Protein AF-A0A7J3BFI5-F1 (afdb_monomer_lite)

Sequence (246 aa):
MVISSWYEVYALPYGVDCLAEVLRRLGGEGVKGVIIGSTVYALRLGVRELEDDVDLFTTTISPVFDEDLILEVAERIGCRVGSTEWGTPSLECVLGSECVIVVELYENIHDLYVPPEMLEGAETVEIEGVEAKVLRLEDYILLKARAGREQDLETLSYISDLIKNKALKVDFKLKLIDETTYAQSLESQRETLLKILNENAVILTDDLKRQINDILLSIEQVLDVELFQQKLKEFENRLQTIQIRF

Foldseek 3Di:
DDPPDDDPLAFDWAFLVLVQLVQVLCVVLVWAFAFQDPVQVCVLLVPGIDHGATETETDRDDQVPCVVSVQVSLVVSQWHWDADPVRGIKTFHDDPDGRTHIYTYDYDDDPDDQDPVQRVVFDWDQRVNHTHTYGAPVSSLVSLVVVVDPVSVVVNVVVVVCVVVVSDDDDPPPPPPPVVVVLVVLVVVLVVLVCCCVVCVPPDDPVRVVVSVVVNVVSVCCNPPVNVVVVVVVVVVVVVVVPDDD

Secondary structure (DSSP, 8-state):
-------------EEHHHHHHHHHHHHHTT--EEE-STHHHHHHTT-SEE-S-EEEEESSS-TTT-HHHHHHHHHHHTEEEEE-TTS-EEEEEE-SSS-EEEEEEE-SBTTB---HHHHHTPEEEEETTEEEEE--HHHHHHHHHHH--HHHHHHHHHHHHHHHTTSS----------HHHHHHHHHHHHHHHHHHHHHHTTTS-HHHHHHHHHHHHHHHHHH-HHHHHHHHHHHHHHHHHHTS--

pLDDT: mean 72.46, std 22.92, range [29.08, 98.62]

Structure (mmCIF, N/CA/C/O backbone):
data_AF-A0A7J3BFI5-F1
#
_entry.id   AF-A0A7J3BFI5-F1
#
loop_
_atom_site.group_PDB
_atom_site.id
_atom_site.type_symbol
_atom_site.label_atom_id
_atom_site.label_alt_id
_atom_site.label_comp_id
_atom_site.label_asym_id
_atom_site.label_entity_id
_atom_site.label_seq_id
_atom_site.pdbx_PDB_ins_code
_atom_site.Cartn_x
_atom_site.Cartn_y
_atom_site.Cartn_z
_atom_site.occupancy
_atom_site.B_iso_or_equiv
_atom_site.auth_seq_id
_atom_site.auth_comp_id
_atom_site.auth_asym_id
_atom_site.auth_atom_id
_atom_site.pdbx_PDB_model_num
ATOM 1 N N . MET A 1 1 ? 7.273 24.054 -32.162 1.00 31.94 1 MET A N 1
ATOM 2 C CA . MET A 1 1 ? 6.349 24.631 -31.168 1.00 31.94 1 MET A CA 1
ATOM 3 C C . MET A 1 1 ? 6.426 23.719 -29.959 1.00 31.94 1 MET A C 1
ATOM 5 O O . MET A 1 1 ? 5.864 22.636 -29.993 1.00 31.94 1 MET A O 1
ATOM 9 N N . VAL A 1 2 ? 7.286 24.064 -29.001 1.00 32.44 2 VAL A N 1
ATOM 10 C CA . VAL A 1 2 ? 7.535 23.253 -27.804 1.00 32.44 2 VAL A CA 1
ATOM 11 C C . VAL A 1 2 ? 6.538 23.740 -26.767 1.00 32.44 2 VAL A C 1
ATOM 13 O O . VAL A 1 2 ? 6.644 24.875 -26.313 1.00 32.44 2 VAL A O 1
ATOM 16 N N . ILE A 1 3 ? 5.522 22.935 -26.474 1.00 32.22 3 ILE A N 1
ATOM 17 C CA . ILE A 1 3 ? 4.582 23.240 -25.399 1.00 32.22 3 ILE A CA 1
ATOM 18 C C . ILE A 1 3 ? 5.253 22.753 -24.115 1.00 32.22 3 ILE A C 1
ATOM 20 O O . ILE A 1 3 ? 5.147 21.595 -23.734 1.00 32.22 3 ILE A O 1
ATOM 24 N N . SER A 1 4 ? 6.044 23.637 -23.515 1.00 38.41 4 SER A N 1
ATOM 25 C CA . SER A 1 4 ? 6.552 23.507 -22.155 1.00 38.41 4 SER A CA 1
ATOM 26 C C . SER A 1 4 ? 5.507 24.085 -21.204 1.00 38.41 4 SER A C 1
ATOM 28 O O . SER A 1 4 ? 5.382 25.304 -21.096 1.00 38.41 4 SER A O 1
ATOM 30 N N . SER A 1 5 ? 4.740 23.219 -20.553 1.00 35.28 5 SER A N 1
ATOM 31 C CA . SER A 1 5 ? 3.893 23.571 -19.410 1.00 35.28 5 SER A CA 1
ATOM 32 C C . SER A 1 5 ? 3.605 22.291 -18.636 1.00 35.28 5 SER A C 1
ATOM 34 O O . SER A 1 5 ? 2.522 21.720 -18.726 1.00 35.28 5 SER A O 1
ATOM 36 N N . TRP A 1 6 ? 4.633 21.801 -17.952 1.00 41.19 6 TRP A N 1
ATOM 37 C CA . TRP A 1 6 ? 4.538 20.656 -17.060 1.00 41.19 6 TRP A CA 1
ATOM 38 C C . TRP A 1 6 ? 3.856 21.138 -15.784 1.00 41.19 6 TRP A C 1
ATOM 40 O O . TRP A 1 6 ? 4.431 21.926 -15.037 1.00 41.19 6 TRP A O 1
ATOM 50 N N . TYR A 1 7 ? 2.599 20.746 -15.603 1.00 38.53 7 TYR A N 1
ATOM 51 C CA . TYR A 1 7 ? 1.975 20.793 -14.290 1.00 38.53 7 TYR A CA 1
ATOM 52 C C . TYR A 1 7 ? 2.723 19.803 -13.396 1.00 38.53 7 TYR A C 1
ATOM 54 O O . TYR A 1 7 ? 3.042 18.701 -13.845 1.00 38.53 7 TYR A O 1
ATOM 62 N N . GLU A 1 8 ? 3.022 20.214 -12.165 1.00 43.09 8 GLU A N 1
ATOM 63 C CA . GLU A 1 8 ? 3.296 19.289 -11.064 1.00 43.09 8 GLU A CA 1
ATOM 64 C C . GLU A 1 8 ? 2.236 18.183 -11.134 1.00 43.09 8 GLU A C 1
ATOM 66 O O . GLU A 1 8 ? 1.037 18.479 -11.140 1.00 43.09 8 GLU A O 1
ATOM 71 N N . VAL A 1 9 ? 2.667 16.933 -11.307 1.00 49.09 9 VAL A N 1
ATOM 72 C CA . VAL A 1 9 ? 1.768 15.779 -11.362 1.00 49.09 9 VAL A CA 1
ATOM 73 C C . VAL A 1 9 ? 1.304 15.517 -9.932 1.00 49.09 9 VAL A C 1
ATOM 75 O O . VAL A 1 9 ? 1.771 14.605 -9.266 1.00 49.09 9 VAL A O 1
ATOM 78 N N . TYR A 1 10 ? 0.414 16.368 -9.421 1.00 51.91 10 TYR A N 1
ATOM 79 C CA . TYR A 1 10 ? -0.452 15.969 -8.320 1.00 51.91 10 TYR A CA 1
ATOM 80 C C . TYR A 1 10 ? -1.292 14.806 -8.841 1.00 51.91 10 TYR A C 1
ATOM 82 O O . TYR A 1 10 ? -1.765 14.874 -9.980 1.00 51.91 10 TYR A O 1
ATOM 90 N N . ALA A 1 11 ? -1.437 13.742 -8.051 1.00 59.09 11 ALA A N 1
ATOM 91 C CA . ALA A 1 11 ? -2.278 12.607 -8.400 1.00 59.09 11 ALA A CA 1
ATOM 92 C C . ALA A 1 11 ? -3.698 13.109 -8.703 1.00 59.09 11 ALA A C 1
ATOM 94 O O . ALA A 1 11 ? -4.465 13.477 -7.814 1.00 59.09 11 ALA A O 1
ATOM 95 N N . LEU A 1 12 ? -4.009 13.225 -9.993 1.00 72.56 12 LEU A N 1
ATOM 96 C CA . LEU A 1 12 ? -5.355 13.512 -10.455 1.00 72.56 12 LEU A CA 1
ATOM 97 C C . LEU A 1 12 ? -6.196 12.260 -10.219 1.00 72.56 12 LEU A C 1
ATOM 99 O O . LEU A 1 12 ? -5.639 11.163 -10.252 1.00 72.56 12 LEU A O 1
ATOM 103 N N . PRO A 1 13 ? -7.518 12.394 -10.039 1.00 86.69 13 PRO A N 1
ATOM 104 C CA . PRO A 1 13 ? -8.378 11.229 -9.981 1.00 86.69 13 PRO A CA 1
ATOM 105 C C . PRO A 1 13 ? -8.141 10.316 -11.192 1.00 86.69 13 PRO A C 1
ATOM 107 O O . PRO A 1 13 ? -8.066 10.788 -12.331 1.00 86.69 13 PRO A O 1
ATOM 110 N N . TYR A 1 14 ? -8.002 9.016 -10.946 1.00 91.81 14 TYR A N 1
ATOM 111 C CA . TYR A 1 14 ? -7.731 8.007 -11.970 1.00 91.81 14 TYR A CA 1
ATOM 112 C C . TYR A 1 14 ? -8.653 6.803 -11.801 1.00 91.81 14 TYR A C 1
ATOM 114 O O . TYR A 1 14 ? -9.071 6.437 -10.704 1.00 91.81 14 TYR A O 1
ATOM 122 N N . GLY A 1 15 ? -8.993 6.156 -12.913 1.00 94.75 15 GLY A N 1
ATOM 123 C CA . GLY A 1 15 ? -9.855 4.980 -12.884 1.00 94.75 15 GLY A CA 1
ATOM 124 C C . GLY A 1 15 ? -9.143 3.726 -12.365 1.00 94.75 15 GLY A C 1
ATOM 125 O O . GLY A 1 15 ? -7.931 3.556 -12.506 1.00 94.75 15 GLY A O 1
ATOM 126 N N . VAL A 1 16 ? -9.901 2.781 -11.809 1.00 95.62 16 VAL A N 1
ATOM 127 C CA . VAL A 1 16 ? -9.362 1.455 -11.432 1.00 95.62 16 VAL A CA 1
ATOM 128 C C . VAL A 1 16 ? -8.814 0.652 -12.625 1.00 95.62 16 VAL A C 1
ATOM 130 O O . VAL A 1 16 ? -8.000 -0.250 -12.441 1.00 95.62 16 VAL A O 1
ATOM 133 N N . ASP A 1 17 ? -9.215 0.989 -13.850 1.00 95.38 17 ASP A N 1
ATOM 134 C CA . ASP A 1 17 ? -8.632 0.487 -15.097 1.00 95.38 17 ASP A CA 1
ATOM 135 C C . ASP A 1 17 ? -7.218 1.028 -15.344 1.00 95.38 17 ASP A C 1
ATOM 137 O O . ASP A 1 17 ? -6.348 0.273 -15.783 1.00 95.38 17 ASP A O 1
ATOM 141 N N . CYS A 1 18 ? -6.958 2.288 -14.982 1.00 95.62 18 CYS A N 1
ATOM 142 C CA . CYS A 1 18 ? -5.616 2.869 -14.978 1.00 95.62 18 CYS A CA 1
ATOM 143 C C . CYS A 1 18 ? -4.701 2.143 -13.976 1.00 95.62 18 CYS A C 1
ATOM 145 O O . CYS A 1 18 ? -3.601 1.722 -14.345 1.00 95.62 18 CYS A O 1
ATOM 147 N N . LEU A 1 19 ? -5.187 1.890 -12.752 1.00 96.88 19 LEU A N 1
ATOM 148 C CA . LEU A 1 19 ? -4.472 1.073 -11.761 1.00 96.88 19 LEU A CA 1
ATOM 149 C C . LEU A 1 19 ? -4.149 -0.323 -12.314 1.00 96.88 19 LEU A C 1
ATOM 151 O O . LEU A 1 19 ? -3.002 -0.766 -12.264 1.00 96.88 19 LEU A O 1
ATOM 155 N N . ALA A 1 20 ? -5.147 -1.012 -12.871 1.00 97.12 20 ALA A N 1
ATOM 156 C CA . ALA A 1 20 ? -4.964 -2.347 -13.429 1.00 97.12 20 ALA A CA 1
ATOM 157 C C . ALA A 1 20 ? -3.938 -2.368 -14.569 1.00 97.12 20 ALA A C 1
ATOM 159 O O . ALA A 1 20 ? -3.119 -3.283 -14.645 1.00 97.12 20 ALA A O 1
ATOM 160 N N . GLU A 1 21 ? -3.950 -1.371 -15.454 1.00 96.69 21 GLU A N 1
ATOM 161 C CA . GLU A 1 21 ? -2.975 -1.266 -16.539 1.00 96.69 21 GLU A CA 1
ATOM 162 C C . GLU A 1 21 ? -1.543 -1.093 -16.018 1.00 96.69 21 GLU A C 1
ATOM 164 O O . GLU A 1 21 ? -0.644 -1.799 -16.481 1.00 96.69 21 GLU A O 1
ATOM 169 N N . VAL A 1 22 ? -1.320 -0.233 -15.020 1.00 97.00 22 VAL A N 1
ATOM 170 C CA . VAL A 1 22 ? 0.016 -0.066 -14.425 1.00 97.00 22 VAL A CA 1
ATOM 171 C C . VAL A 1 22 ? 0.481 -1.341 -13.726 1.00 97.00 22 VAL A C 1
ATOM 173 O O . VAL A 1 22 ? 1.596 -1.800 -13.978 1.00 97.00 22 VAL A O 1
ATOM 176 N N . LEU A 1 23 ? -0.380 -1.979 -12.927 1.00 97.75 23 LEU A N 1
ATOM 177 C CA . LEU A 1 23 ? -0.053 -3.247 -12.264 1.00 97.75 23 LEU A CA 1
ATOM 178 C C . LEU A 1 23 ? 0.274 -4.358 -13.273 1.00 97.75 23 LEU A C 1
ATOM 180 O O . LEU A 1 23 ? 1.213 -5.129 -13.067 1.00 97.75 23 LEU A O 1
ATOM 184 N N . ARG A 1 24 ? -0.454 -4.421 -14.394 1.00 97.56 24 ARG A N 1
ATOM 185 C CA . ARG A 1 24 ? -0.197 -5.373 -15.484 1.00 97.56 24 ARG A CA 1
ATOM 186 C C . ARG A 1 24 ? 1.180 -5.163 -16.104 1.00 97.56 24 ARG A C 1
ATOM 188 O O . ARG A 1 24 ? 1.891 -6.138 -16.340 1.00 97.56 24 ARG A O 1
ATOM 195 N N . ARG A 1 25 ? 1.558 -3.909 -16.370 1.00 97.56 25 ARG A N 1
ATOM 196 C CA . ARG A 1 25 ? 2.865 -3.562 -16.947 1.00 97.56 25 ARG A CA 1
ATOM 197 C C . ARG A 1 25 ? 4.006 -3.867 -15.985 1.00 97.56 25 ARG A C 1
ATOM 199 O O . ARG A 1 25 ? 4.955 -4.532 -16.386 1.00 97.56 25 ARG A O 1
ATOM 206 N N . LEU A 1 26 ? 3.876 -3.469 -14.718 1.00 97.81 26 LEU A N 1
ATOM 207 C CA . LEU A 1 26 ? 4.848 -3.792 -13.669 1.00 97.81 26 LEU A CA 1
ATOM 208 C C . LEU A 1 26 ? 5.040 -5.305 -13.527 1.00 97.81 26 LEU A C 1
ATOM 210 O O . LEU A 1 26 ? 6.168 -5.795 -13.567 1.00 97.81 26 LEU A O 1
ATOM 214 N N . GLY A 1 27 ? 3.939 -6.058 -13.456 1.00 97.31 27 GLY A N 1
ATOM 215 C CA . GLY A 1 27 ? 3.979 -7.516 -13.384 1.00 97.31 27 GLY A CA 1
ATOM 216 C C . GLY A 1 27 ? 4.619 -8.164 -14.617 1.00 97.31 27 GLY A C 1
ATOM 217 O O . GLY A 1 27 ? 5.349 -9.147 -14.474 1.00 97.31 27 GLY A O 1
ATOM 218 N N . GLY A 1 28 ? 4.393 -7.602 -15.811 1.00 97.44 28 GLY A N 1
ATOM 219 C CA . GLY A 1 28 ? 5.037 -8.023 -17.061 1.00 97.44 28 GLY A CA 1
ATOM 220 C C . GLY A 1 28 ? 6.559 -7.846 -17.058 1.00 97.44 28 GLY A C 1
ATOM 221 O O . GLY A 1 28 ? 7.266 -8.660 -17.647 1.00 97.44 28 GLY A O 1
ATOM 222 N N . GLU A 1 29 ? 7.052 -6.848 -16.327 1.00 97.75 29 GLU A N 1
ATOM 223 C CA . GLU A 1 29 ? 8.477 -6.576 -16.103 1.00 97.75 29 GLU A CA 1
ATOM 224 C C . GLU A 1 29 ? 9.048 -7.297 -14.864 1.00 97.75 29 GLU A C 1
ATOM 226 O O . GLU A 1 29 ? 10.219 -7.145 -14.528 1.00 97.75 29 GLU A O 1
ATOM 231 N N . GLY A 1 30 ? 8.241 -8.110 -14.173 1.00 96.81 30 GLY A N 1
ATOM 232 C CA . GLY A 1 30 ? 8.668 -8.875 -12.998 1.00 96.81 30 GLY A CA 1
ATOM 233 C C . GLY A 1 30 ? 8.630 -8.106 -11.673 1.00 96.81 30 GLY A C 1
ATOM 234 O O . GLY A 1 30 ? 9.002 -8.666 -10.637 1.00 96.81 30 GLY A O 1
ATOM 235 N N . VAL A 1 31 ? 8.131 -6.868 -11.664 1.00 97.62 31 VAL A N 1
ATOM 236 C CA . VAL A 1 31 ? 7.927 -6.078 -10.444 1.00 97.62 31 VAL A CA 1
ATOM 237 C C . VAL A 1 31 ? 6.594 -6.466 -9.810 1.00 97.62 31 VAL A C 1
ATOM 239 O O . VAL A 1 31 ? 5.528 -6.293 -10.399 1.00 97.62 31 VAL A O 1
ATOM 242 N N . LYS A 1 32 ? 6.649 -7.024 -8.600 1.00 96.56 32 LYS A N 1
ATOM 243 C CA . LYS A 1 32 ? 5.476 -7.458 -7.835 1.00 96.56 32 LYS A CA 1
ATOM 244 C C . LYS A 1 32 ? 5.487 -6.812 -6.464 1.00 96.56 32 LYS A C 1
ATOM 246 O O . LYS A 1 32 ? 6.547 -6.613 -5.871 1.00 96.56 32 LYS A O 1
ATOM 251 N N . GLY A 1 33 ? 4.303 -6.582 -5.919 1.00 97.62 33 GLY A N 1
ATOM 252 C CA . GLY A 1 33 ? 4.153 -6.026 -4.587 1.00 97.62 33 GLY A CA 1
ATOM 253 C C . GLY A 1 33 ? 2.764 -6.229 -4.007 1.00 97.62 33 GLY A C 1
ATOM 254 O O . GLY A 1 33 ? 1.892 -6.829 -4.638 1.00 97.62 33 GLY A O 1
ATOM 255 N N . VAL A 1 34 ? 2.595 -5.725 -2.793 1.00 98.62 34 VAL A N 1
ATOM 256 C CA . VAL A 1 34 ? 1.346 -5.681 -2.041 1.00 98.62 34 VAL A CA 1
ATOM 257 C C . VAL A 1 34 ? 0.913 -4.225 -1.929 1.00 98.62 34 VAL A C 1
ATOM 259 O O . VAL A 1 34 ? 1.696 -3.382 -1.506 1.00 98.62 34 VAL A O 1
ATOM 262 N N . ILE A 1 35 ? -0.332 -3.923 -2.284 1.00 98.44 35 ILE A N 1
ATOM 263 C CA . ILE A 1 35 ? -0.912 -2.595 -2.063 1.00 98.44 35 ILE A CA 1
ATOM 264 C C . ILE A 1 35 ? -1.174 -2.425 -0.562 1.00 98.44 35 ILE A C 1
ATOM 266 O O . ILE A 1 35 ? -1.929 -3.219 0.009 1.00 98.44 35 ILE A O 1
ATOM 270 N N . ILE A 1 36 ? -0.570 -1.412 0.066 1.00 95.69 36 ILE A N 1
ATOM 271 C CA . ILE A 1 36 ? -0.616 -1.187 1.527 1.00 95.69 36 ILE A CA 1
ATOM 272 C C . ILE A 1 36 ? -1.256 0.150 1.942 1.00 95.69 36 ILE A C 1
ATOM 274 O O . ILE A 1 36 ? -1.428 0.383 3.135 1.00 95.69 36 ILE A O 1
ATOM 278 N N . GLY A 1 37 ? -1.612 1.004 0.981 1.00 93.94 37 GLY A N 1
ATOM 279 C CA . GLY A 1 37 ? -2.080 2.378 1.197 1.00 93.94 37 GLY A CA 1
ATOM 280 C C . GLY A 1 37 ? -3.588 2.574 1.293 1.00 93.94 37 GLY A C 1
ATOM 281 O O . GLY A 1 37 ? -4.352 1.621 1.441 1.00 93.94 37 GLY A O 1
ATOM 282 N N . SER A 1 38 ? -4.043 3.821 1.146 1.00 94.06 38 SER A N 1
ATOM 283 C CA . SER A 1 38 ? -5.474 4.191 1.121 1.00 94.06 38 SER A CA 1
ATOM 284 C C . SER A 1 38 ? -6.283 3.386 0.088 1.00 94.06 38 SER A C 1
ATOM 286 O O . SER A 1 38 ? -7.431 2.999 0.339 1.00 94.06 38 SER A O 1
ATOM 288 N N . THR A 1 39 ? -5.639 3.009 -1.023 1.00 96.38 39 THR A N 1
ATOM 289 C CA . THR A 1 39 ? -6.178 2.111 -2.056 1.00 96.38 39 THR A CA 1
ATOM 290 C C . THR A 1 39 ? -6.753 0.805 -1.466 1.00 96.38 39 THR A C 1
ATOM 292 O O . THR A 1 39 ? -7.741 0.275 -1.978 1.00 96.38 39 THR A O 1
ATOM 295 N N . VAL A 1 40 ? -6.224 0.307 -0.337 1.00 95.94 40 VAL A N 1
ATOM 296 C CA . VAL A 1 40 ? -6.705 -0.900 0.366 1.00 95.94 40 VAL A CA 1
ATOM 297 C C . VAL A 1 40 ? -8.195 -0.824 0.712 1.00 95.94 40 VAL A C 1
ATOM 299 O O . VAL A 1 40 ? -8.935 -1.788 0.478 1.00 95.94 40 VAL A O 1
ATOM 302 N N . TYR A 1 41 ? -8.651 0.283 1.303 1.00 92.62 41 TYR A N 1
ATOM 303 C CA . TYR A 1 41 ? -10.057 0.423 1.691 1.00 92.62 41 TYR A CA 1
ATOM 304 C C . TYR A 1 41 ? -10.908 0.961 0.534 1.00 92.62 41 TYR A C 1
ATOM 306 O O . TYR A 1 41 ? -12.073 0.574 0.423 1.00 92.62 41 TYR A O 1
ATOM 314 N N . ALA A 1 42 ? -10.334 1.774 -0.361 1.00 94.88 42 ALA A N 1
ATOM 315 C CA . ALA A 1 42 ? -11.033 2.307 -1.530 1.00 94.88 42 ALA A CA 1
ATOM 316 C C . ALA A 1 42 ? -11.526 1.188 -2.467 1.00 94.88 42 ALA A C 1
ATOM 318 O O . ALA A 1 42 ? -12.701 1.161 -2.844 1.00 94.88 42 ALA A O 1
ATOM 319 N N . LEU A 1 43 ? -10.677 0.190 -2.748 1.00 95.00 43 LEU A N 1
ATOM 320 C CA . LEU A 1 43 ? -11.063 -0.983 -3.542 1.00 95.00 43 LEU A CA 1
ATOM 321 C C . LEU A 1 43 ? -12.200 -1.784 -2.885 1.00 95.00 43 LEU A C 1
ATOM 323 O O . LEU A 1 43 ? -13.098 -2.269 -3.571 1.00 95.00 43 LEU A O 1
ATOM 327 N N . ARG A 1 44 ? -12.214 -1.890 -1.549 1.00 93.00 44 ARG A N 1
ATOM 328 C CA . ARG A 1 44 ? -13.267 -2.608 -0.801 1.00 93.00 44 ARG A CA 1
ATOM 329 C C . ARG A 1 44 ? -14.607 -1.884 -0.798 1.00 93.00 44 ARG A C 1
ATOM 331 O O . ARG A 1 44 ? -15.646 -2.535 -0.730 1.00 93.00 44 ARG A O 1
ATOM 338 N N . LEU A 1 45 ? -14.588 -0.559 -0.897 1.00 92.81 45 LEU A N 1
ATOM 339 C CA . LEU A 1 45 ? -15.786 0.256 -1.089 1.00 92.81 45 LEU A CA 1
ATOM 340 C C . LEU A 1 45 ? -16.342 0.162 -2.520 1.00 92.81 45 LEU A C 1
ATOM 342 O O . LEU A 1 45 ? -17.434 0.667 -2.777 1.00 92.81 45 LEU A O 1
ATOM 346 N N . GLY A 1 46 ? -15.619 -0.471 -3.452 1.00 92.62 46 GLY A N 1
ATOM 347 C CA . GLY A 1 46 ? -15.998 -0.525 -4.863 1.00 92.62 46 GLY A CA 1
ATOM 348 C C . GLY A 1 46 ? -15.865 0.827 -5.566 1.00 92.62 46 GLY A C 1
ATOM 349 O O . GLY A 1 46 ? -16.564 1.074 -6.552 1.00 92.62 46 GLY A O 1
ATOM 350 N N . VAL A 1 47 ? -15.002 1.708 -5.049 1.00 93.06 47 VAL A N 1
ATOM 351 C CA . VAL A 1 47 ? -14.706 3.004 -5.665 1.00 93.06 47 VAL A CA 1
ATOM 352 C C . VAL A 1 47 ? -14.089 2.766 -7.045 1.00 93.06 47 VAL A C 1
ATOM 354 O O . VAL A 1 47 ? -13.202 1.932 -7.209 1.00 93.06 47 VAL A O 1
ATOM 357 N N . ARG A 1 48 ? -14.615 3.465 -8.054 1.00 93.38 48 ARG A N 1
ATOM 358 C CA . ARG A 1 48 ? -14.205 3.329 -9.463 1.00 93.38 48 ARG A CA 1
ATOM 359 C C . ARG A 1 48 ? -13.164 4.351 -9.894 1.00 93.38 48 ARG A C 1
ATOM 361 O O . ARG A 1 48 ? -12.431 4.083 -10.840 1.00 93.38 48 ARG A O 1
ATOM 368 N N . GLU A 1 49 ? -13.149 5.487 -9.216 1.00 93.56 49 GLU A N 1
ATOM 369 C CA . GLU A 1 49 ? -12.265 6.620 -9.447 1.00 93.56 49 GLU A CA 1
ATOM 370 C C . GLU A 1 49 ? -11.499 6.842 -8.146 1.00 93.56 49 GLU A C 1
ATOM 372 O O . GLU A 1 49 ? -12.089 7.189 -7.125 1.00 93.56 49 GLU A O 1
ATOM 377 N N . LEU A 1 50 ? -10.223 6.481 -8.168 1.00 93.31 50 LEU A N 1
ATOM 378 C CA . LEU A 1 50 ? -9.303 6.585 -7.050 1.00 93.31 50 LEU A CA 1
ATOM 379 C C . LEU A 1 50 ? -8.637 7.958 -7.078 1.00 93.31 50 LEU A C 1
ATOM 381 O O . LEU A 1 50 ? -8.520 8.585 -8.128 1.00 93.31 50 LEU A O 1
ATOM 385 N N . GLU A 1 51 ? -8.194 8.395 -5.912 1.00 86.94 51 GLU A N 1
ATOM 386 C CA . GLU A 1 51 ? -7.429 9.622 -5.716 1.00 86.94 51 GLU A CA 1
ATOM 387 C C . GLU A 1 51 ? -6.076 9.248 -5.097 1.00 86.94 51 GLU A C 1
ATOM 389 O O . GLU A 1 51 ? -5.869 8.090 -4.718 1.00 86.94 51 GLU A O 1
ATOM 394 N N . ASP A 1 52 ? -5.178 10.228 -5.001 1.00 88.94 52 ASP A N 1
ATOM 395 C CA . ASP A 1 52 ? -3.838 10.081 -4.427 1.00 88.94 52 ASP A CA 1
ATOM 396 C C . ASP A 1 52 ? -2.950 9.050 -5.150 1.00 88.94 52 ASP A C 1
ATOM 398 O O . ASP A 1 52 ? -3.230 8.574 -6.248 1.00 88.94 52 ASP A O 1
ATOM 402 N N . ASP A 1 53 ? -1.790 8.764 -4.592 1.00 94.44 53 ASP A N 1
ATOM 403 C CA . ASP A 1 53 ? -0.844 7.789 -5.101 1.00 94.44 53 ASP A CA 1
ATOM 404 C C . ASP A 1 53 ? -1.196 6.345 -4.678 1.00 94.44 53 ASP A C 1
ATOM 406 O O . ASP A 1 53 ? -2.122 6.069 -3.907 1.00 94.44 53 ASP A O 1
ATOM 410 N N . VAL A 1 54 ? -0.467 5.380 -5.237 1.00 96.81 54 VAL A N 1
ATOM 411 C CA . VAL A 1 54 ? -0.583 3.960 -4.893 1.00 96.81 54 VAL A CA 1
ATOM 412 C C . VAL A 1 54 ? 0.646 3.518 -4.116 1.00 96.81 54 VAL A C 1
ATOM 414 O O . VAL A 1 54 ? 1.691 3.261 -4.713 1.00 96.81 54 VAL A O 1
ATOM 417 N N . ASP A 1 55 ? 0.482 3.303 -2.812 1.00 96.38 55 ASP A N 1
ATOM 418 C CA . ASP A 1 55 ? 1.514 2.685 -1.974 1.00 96.38 55 ASP A CA 1
ATOM 419 C C . ASP A 1 55 ? 1.685 1.193 -2.320 1.00 96.38 55 ASP A C 1
ATOM 421 O O . ASP A 1 55 ? 0.871 0.341 -1.923 1.00 96.38 55 ASP A O 1
ATOM 425 N N . LEU A 1 56 ? 2.761 0.852 -3.031 1.00 97.88 56 LEU A N 1
ATOM 426 C CA . LEU A 1 56 ? 3.095 -0.517 -3.417 1.00 97.88 56 LEU A CA 1
ATOM 427 C C . LEU A 1 56 ? 4.317 -1.022 -2.642 1.00 97.88 56 LEU A C 1
ATOM 429 O O . LEU A 1 56 ? 5.460 -0.700 -2.961 1.00 97.88 56 LEU A O 1
ATOM 433 N N . PHE A 1 57 ? 4.087 -1.905 -1.671 1.00 97.62 57 PHE A N 1
ATOM 434 C CA . PHE A 1 57 ? 5.163 -2.617 -0.989 1.00 97.62 57 PHE A CA 1
ATOM 435 C C . PHE A 1 57 ? 5.738 -3.697 -1.906 1.00 97.62 57 PHE A C 1
ATOM 437 O O . PHE A 1 57 ? 5.117 -4.736 -2.139 1.00 97.62 57 PHE A O 1
ATOM 444 N N . THR A 1 58 ? 6.918 -3.456 -2.453 1.00 97.38 58 THR A N 1
ATOM 445 C CA . THR A 1 58 ? 7.578 -4.355 -3.402 1.00 97.38 58 THR A CA 1
ATOM 446 C C . THR A 1 58 ? 8.065 -5.647 -2.733 1.00 97.38 58 THR A C 1
ATOM 448 O O . THR A 1 58 ? 8.421 -5.686 -1.560 1.00 97.38 58 THR A O 1
ATOM 451 N N . THR A 1 59 ? 8.026 -6.753 -3.479 1.00 95.94 59 THR A N 1
ATOM 452 C CA . THR A 1 59 ? 8.378 -8.103 -2.980 1.00 95.94 59 THR A CA 1
ATOM 453 C C . THR A 1 59 ? 9.389 -8.833 -3.860 1.00 95.94 59 THR A C 1
ATOM 455 O O . THR A 1 59 ? 9.894 -9.886 -3.475 1.00 95.94 59 THR A O 1
ATOM 458 N N . THR A 1 60 ? 9.675 -8.307 -5.053 1.00 96.56 60 THR A N 1
ATOM 459 C CA . THR A 1 60 ? 10.629 -8.897 -6.007 1.00 96.56 60 THR A CA 1
ATOM 460 C C . THR A 1 60 ? 11.852 -8.033 -6.273 1.00 96.56 60 THR A C 1
ATOM 462 O O . THR A 1 60 ? 12.821 -8.547 -6.822 1.00 96.56 60 THR A O 1
ATOM 465 N N . ILE A 1 61 ? 11.807 -6.759 -5.887 1.00 95.94 61 ILE A N 1
ATOM 466 C CA . ILE A 1 61 ? 12.890 -5.784 -6.024 1.00 95.94 61 ILE A CA 1
ATOM 467 C C . ILE A 1 61 ? 13.006 -4.992 -4.722 1.00 95.94 61 ILE A C 1
ATOM 469 O O . ILE A 1 61 ? 12.045 -4.945 -3.955 1.00 95.94 61 ILE A O 1
ATOM 473 N N . SER A 1 62 ? 14.156 -4.371 -4.499 1.00 94.94 62 SER A N 1
ATOM 474 C CA . SER A 1 62 ? 14.395 -3.392 -3.445 1.00 94.94 62 SER A CA 1
ATOM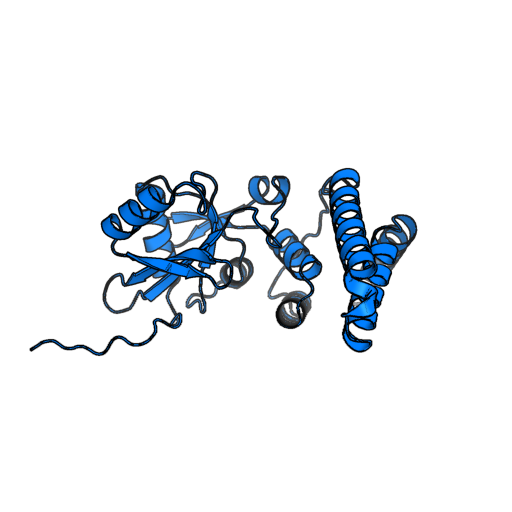 475 C C . SER A 1 62 ? 14.379 -1.976 -4.037 1.00 94.94 62 SER A C 1
ATOM 477 O O . SER A 1 62 ? 15.275 -1.634 -4.808 1.00 94.94 62 SER A O 1
ATOM 479 N N . PRO A 1 63 ? 13.400 -1.127 -3.679 1.00 93.38 63 PRO A N 1
ATOM 480 C CA . PRO A 1 63 ? 13.367 0.296 -4.006 1.00 93.38 63 PRO A CA 1
ATOM 481 C C . PRO A 1 63 ? 14.666 1.044 -3.683 1.00 93.38 63 PRO A C 1
ATOM 483 O O . PRO A 1 63 ? 14.991 2.012 -4.360 1.00 93.38 63 PRO A O 1
ATOM 486 N N . VAL A 1 64 ? 15.414 0.591 -2.676 1.00 90.19 64 VAL A N 1
ATOM 487 C CA . VAL A 1 64 ? 16.666 1.205 -2.216 1.00 90.19 64 VAL A CA 1
ATOM 488 C C . VAL A 1 64 ? 17.889 0.693 -2.976 1.00 90.19 64 VAL A C 1
ATOM 490 O O . VAL A 1 64 ? 18.822 1.453 -3.215 1.00 90.19 64 VAL A O 1
ATOM 493 N N . PHE A 1 65 ? 17.936 -0.595 -3.321 1.00 92.44 65 PHE A N 1
ATOM 494 C CA . PHE A 1 65 ? 19.135 -1.207 -3.909 1.00 92.44 65 PHE A CA 1
ATOM 495 C C . PHE A 1 65 ? 19.045 -1.436 -5.422 1.00 92.44 65 PHE A C 1
ATOM 497 O O . PHE A 1 65 ? 20.086 -1.563 -6.066 1.00 92.44 65 PHE A O 1
ATOM 504 N N . ASP A 1 66 ? 17.842 -1.455 -5.997 1.00 95.81 66 ASP A N 1
ATOM 505 C CA . ASP A 1 66 ? 17.594 -1.768 -7.409 1.00 95.81 66 ASP A CA 1
ATOM 506 C C . ASP A 1 66 ? 17.212 -0.520 -8.239 1.00 95.81 66 ASP A C 1
ATOM 508 O O . ASP A 1 66 ? 16.425 -0.608 -9.182 1.00 95.81 66 ASP A O 1
ATOM 512 N N . GLU A 1 67 ? 17.770 0.655 -7.919 1.00 93.00 67 GLU A N 1
ATOM 513 C CA . GLU A 1 67 ? 17.452 1.934 -8.587 1.00 93.00 67 GLU A CA 1
ATOM 514 C C . GLU A 1 67 ? 17.603 1.881 -10.121 1.00 93.00 67 GLU A C 1
ATOM 516 O O . GLU A 1 67 ? 16.710 2.320 -10.849 1.00 93.00 67 GLU A O 1
ATOM 521 N N . ASP A 1 68 ? 18.696 1.295 -10.626 1.00 95.94 68 ASP A N 1
ATOM 522 C CA . ASP A 1 68 ? 18.946 1.161 -12.070 1.00 95.94 68 ASP A CA 1
ATOM 523 C C . ASP A 1 68 ? 17.863 0.309 -12.754 1.00 95.94 68 ASP A C 1
ATOM 525 O O . ASP A 1 68 ? 17.362 0.657 -13.825 1.00 95.94 68 ASP A O 1
ATOM 529 N N . LEU A 1 69 ? 17.447 -0.787 -12.108 1.00 97.19 69 LEU A N 1
ATOM 530 C CA . LEU A 1 69 ? 16.370 -1.642 -12.605 1.00 97.19 69 LEU A CA 1
ATOM 531 C C . LEU A 1 69 ? 15.035 -0.889 -12.611 1.00 97.19 69 LEU A C 1
ATOM 533 O O . LEU A 1 69 ? 14.263 -1.024 -13.558 1.00 97.19 69 LEU A O 1
ATOM 537 N N . ILE A 1 70 ? 14.758 -0.091 -11.579 1.00 97.81 70 ILE A N 1
ATOM 538 C CA . ILE A 1 70 ? 13.530 0.707 -11.476 1.00 97.81 70 ILE A CA 1
ATOM 539 C C . ILE A 1 70 ? 13.473 1.756 -12.587 1.00 97.81 70 ILE A C 1
ATOM 541 O O . ILE A 1 70 ? 12.438 1.883 -13.242 1.00 97.81 70 ILE A O 1
ATOM 545 N N . LEU A 1 71 ? 14.582 2.454 -12.851 1.00 97.44 71 LEU A N 1
ATOM 546 C CA . LEU A 1 71 ? 14.704 3.407 -13.959 1.00 97.44 71 LEU A CA 1
ATOM 547 C C . LEU A 1 71 ? 14.425 2.740 -15.309 1.00 97.44 71 LEU A C 1
ATOM 549 O O . LEU A 1 71 ? 13.627 3.241 -16.104 1.00 97.44 71 LEU A O 1
ATOM 553 N N . GLU A 1 72 ? 15.046 1.588 -15.545 1.00 97.81 72 GLU A N 1
ATOM 554 C CA . GLU A 1 72 ? 14.856 0.807 -16.761 1.00 97.81 72 GLU A CA 1
ATOM 555 C C . GLU A 1 72 ? 13.409 0.318 -16.941 1.00 97.81 72 GLU A C 1
ATOM 557 O O . GLU A 1 72 ? 12.848 0.406 -18.037 1.00 97.81 72 GLU A O 1
ATOM 562 N N . VAL A 1 73 ? 12.797 -0.210 -15.876 1.00 97.94 73 VAL A N 1
ATOM 563 C CA . VAL A 1 73 ? 11.400 -0.660 -15.890 1.00 97.94 73 VAL A CA 1
ATOM 564 C C . VAL A 1 73 ? 10.479 0.519 -16.175 1.00 97.94 73 VAL A C 1
ATOM 566 O O . VAL A 1 73 ? 9.635 0.405 -17.062 1.00 97.94 73 VAL A O 1
ATOM 569 N N . ALA A 1 74 ? 10.665 1.651 -15.488 1.00 97.31 74 ALA A N 1
ATOM 570 C CA . ALA A 1 74 ? 9.866 2.859 -15.673 1.00 97.31 74 ALA A CA 1
ATOM 571 C C . ALA A 1 74 ? 9.861 3.307 -17.142 1.00 97.31 74 ALA A C 1
ATOM 573 O O . ALA A 1 74 ? 8.788 3.498 -17.718 1.00 97.31 74 ALA A O 1
ATOM 574 N N . GLU A 1 75 ? 11.037 3.381 -17.777 1.00 96.06 75 GLU A N 1
ATOM 575 C CA . GLU A 1 75 ? 11.158 3.744 -19.193 1.00 96.06 75 GLU A CA 1
ATOM 576 C C . GLU A 1 75 ? 10.382 2.774 -20.099 1.00 96.06 75 GLU A C 1
ATOM 578 O O . GLU A 1 75 ? 9.634 3.210 -20.980 1.00 96.06 75 GLU A O 1
ATOM 583 N N . ARG A 1 76 ? 10.496 1.459 -19.860 1.00 96.62 76 ARG A N 1
ATOM 584 C CA . ARG A 1 76 ? 9.811 0.431 -20.665 1.00 96.62 76 ARG A CA 1
ATOM 585 C C . ARG A 1 76 ? 8.292 0.484 -20.543 1.00 96.62 76 ARG A C 1
ATOM 587 O O . ARG A 1 76 ? 7.596 0.267 -21.537 1.00 96.62 76 ARG A O 1
ATOM 594 N N . ILE A 1 77 ? 7.769 0.786 -19.356 1.00 95.25 77 ILE A N 1
ATOM 595 C CA . ILE A 1 77 ? 6.320 0.812 -19.117 1.00 95.25 77 ILE A CA 1
ATOM 596 C C . ILE A 1 77 ? 5.675 2.172 -19.416 1.00 95.25 77 ILE A C 1
ATOM 598 O O . ILE A 1 77 ? 4.445 2.268 -19.400 1.00 95.25 77 ILE A O 1
ATOM 602 N N . GLY A 1 78 ? 6.472 3.188 -19.766 1.00 93.81 78 GLY A N 1
ATOM 603 C CA . GLY A 1 78 ? 5.999 4.534 -20.098 1.00 93.81 78 GLY A CA 1
ATOM 604 C C . GLY A 1 78 ? 5.785 5.437 -18.880 1.00 93.81 78 GLY A C 1
ATOM 605 O O . GLY A 1 78 ? 4.937 6.327 -18.924 1.00 93.81 78 GLY A O 1
ATOM 606 N N . CYS A 1 79 ? 6.533 5.202 -17.805 1.00 96.19 79 CYS A N 1
ATOM 607 C CA . CYS A 1 79 ? 6.533 6.009 -16.589 1.00 96.19 79 CYS A CA 1
ATOM 608 C C . CYS A 1 79 ? 7.875 6.737 -16.419 1.00 96.19 79 CYS A C 1
ATOM 610 O O . CYS A 1 79 ? 8.852 6.476 -17.126 1.00 96.19 79 CYS A O 1
ATOM 612 N N . ARG A 1 80 ? 7.930 7.677 -15.478 1.00 95.56 80 ARG A N 1
ATOM 613 C CA . ARG A 1 80 ? 9.164 8.345 -15.045 1.00 95.56 80 ARG A CA 1
ATOM 614 C C . ARG A 1 80 ? 9.404 8.033 -13.578 1.00 95.56 80 ARG A C 1
ATOM 616 O O . ARG A 1 80 ? 8.450 7.815 -12.841 1.00 95.56 80 ARG A O 1
ATOM 623 N N . VAL A 1 81 ? 10.666 8.015 -13.169 1.00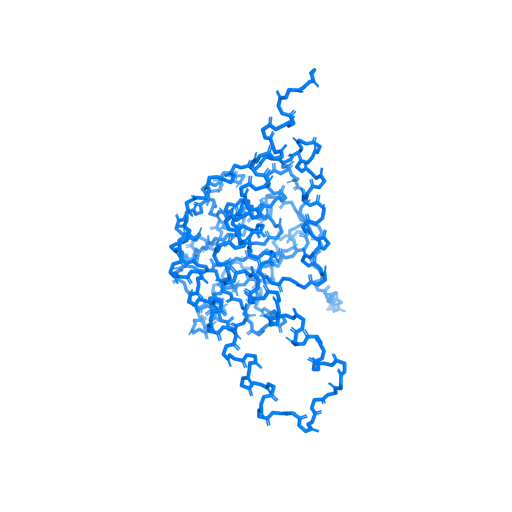 96.88 81 VAL A N 1
ATOM 624 C CA . VAL A 1 81 ? 11.013 7.850 -11.757 1.00 96.88 81 VAL A CA 1
ATOM 625 C C . VAL A 1 81 ? 10.992 9.215 -11.075 1.00 96.88 81 VAL A C 1
ATOM 627 O O . VAL A 1 81 ? 11.683 10.136 -11.519 1.00 96.88 81 VAL A O 1
ATOM 630 N N . GLY A 1 82 ? 10.185 9.322 -10.026 1.00 94.88 82 GLY A N 1
ATOM 631 C CA . GLY A 1 82 ? 10.175 10.408 -9.054 1.00 94.88 82 GLY A CA 1
ATOM 632 C C . GLY A 1 82 ? 10.719 9.933 -7.703 1.00 94.88 82 GLY A C 1
ATOM 633 O O . GLY A 1 82 ? 11.373 8.893 -7.607 1.00 94.88 82 GLY A O 1
ATOM 634 N N . SER A 1 83 ? 10.447 10.697 -6.649 1.00 89.75 83 SER A N 1
ATOM 635 C CA . SER A 1 83 ? 10.800 10.345 -5.271 1.00 89.75 83 SER A CA 1
ATOM 636 C C . SER A 1 83 ? 9.638 10.661 -4.343 1.00 89.75 83 SER A C 1
ATOM 638 O O . SER A 1 83 ? 9.002 11.704 -4.489 1.00 89.75 83 SER A O 1
ATOM 640 N N . THR A 1 84 ? 9.427 9.799 -3.356 1.00 87.94 84 THR A N 1
ATOM 641 C CA . THR A 1 84 ? 8.537 10.050 -2.218 1.00 87.94 84 THR A CA 1
ATOM 642 C C . THR A 1 84 ? 9.172 11.048 -1.246 1.00 87.94 84 THR A C 1
ATOM 644 O O . THR A 1 84 ? 10.369 11.361 -1.333 1.00 87.94 84 THR A O 1
ATOM 647 N N . GLU A 1 85 ? 8.394 11.510 -0.264 1.00 79.25 85 GLU A N 1
ATOM 648 C CA . GLU A 1 85 ? 8.890 12.326 0.857 1.00 79.25 85 GLU A CA 1
ATOM 649 C C . GLU A 1 85 ? 9.937 11.595 1.725 1.00 79.25 85 GLU A C 1
ATOM 651 O O . GLU A 1 85 ? 10.749 12.233 2.398 1.00 79.25 85 GLU A O 1
ATOM 656 N N . TRP A 1 86 ? 9.956 10.259 1.663 1.00 76.25 86 TRP A N 1
ATOM 657 C CA . TRP A 1 86 ? 10.860 9.381 2.410 1.00 76.25 86 TRP A CA 1
ATOM 658 C C . TRP A 1 86 ? 12.122 9.009 1.626 1.00 76.25 86 TRP A C 1
ATOM 660 O O . TRP A 1 86 ? 12.946 8.236 2.114 1.00 76.25 86 TRP A O 1
ATOM 670 N N . GLY A 1 87 ? 12.291 9.562 0.420 1.00 82.25 87 GLY A N 1
ATOM 671 C CA . GLY A 1 87 ? 13.445 9.298 -0.439 1.00 82.25 87 GLY A CA 1
ATOM 672 C C . GLY A 1 87 ? 13.407 7.938 -1.138 1.00 82.25 87 GLY A C 1
ATOM 673 O O . GLY A 1 87 ? 14.429 7.517 -1.675 1.00 82.25 87 GLY A O 1
ATOM 674 N N . THR A 1 88 ? 12.264 7.245 -1.130 1.00 87.31 88 THR A N 1
ATOM 675 C CA . THR A 1 88 ? 12.071 6.030 -1.931 1.00 87.31 88 THR A CA 1
ATOM 676 C C . THR A 1 88 ? 11.611 6.394 -3.348 1.00 87.31 88 THR A C 1
ATOM 678 O O . THR A 1 88 ? 10.995 7.445 -3.541 1.00 87.31 88 THR A O 1
ATOM 681 N N . PRO A 1 89 ? 11.895 5.569 -4.368 1.00 94.81 89 PRO A N 1
ATOM 682 C CA . PRO A 1 89 ? 11.409 5.811 -5.722 1.00 94.81 89 PRO A CA 1
ATOM 683 C C . PRO A 1 89 ? 9.880 5.817 -5.830 1.00 94.81 89 PRO A C 1
ATOM 685 O O . PRO A 1 89 ? 9.193 4.974 -5.252 1.00 94.81 89 PRO A O 1
ATOM 688 N N . SER A 1 90 ? 9.355 6.707 -6.667 1.00 96.62 90 SER A N 1
ATOM 689 C CA . SER A 1 90 ? 7.977 6.651 -7.164 1.00 96.62 90 SER A CA 1
ATOM 690 C C . SER A 1 90 ? 7.964 6.503 -8.685 1.00 96.62 90 SER A C 1
ATOM 692 O O . SER A 1 90 ? 8.922 6.866 -9.369 1.00 96.62 90 SER A O 1
ATOM 694 N N . LEU A 1 91 ? 6.891 5.940 -9.234 1.00 97.31 91 LEU A N 1
ATOM 695 C CA . LEU A 1 91 ? 6.666 5.798 -10.668 1.00 97.31 91 LEU A CA 1
ATOM 696 C C . LEU A 1 91 ? 5.516 6.705 -11.096 1.00 97.31 91 LEU A C 1
ATOM 698 O O . LEU A 1 91 ? 4.354 6.426 -10.819 1.00 97.31 91 LEU A O 1
ATOM 702 N N . GLU A 1 92 ? 5.846 7.777 -11.804 1.00 95.62 92 GLU A N 1
ATOM 703 C CA . GLU A 1 92 ? 4.897 8.731 -12.368 1.00 95.62 92 GLU A CA 1
ATOM 704 C C . GLU A 1 92 ? 4.502 8.278 -13.777 1.00 95.62 92 GLU A C 1
ATOM 706 O O . GLU A 1 92 ? 5.258 8.425 -14.746 1.00 95.62 92 GLU A O 1
ATOM 711 N N . CYS A 1 93 ? 3.323 7.680 -13.900 1.00 94.81 93 CYS A N 1
ATOM 712 C CA . CYS A 1 93 ? 2.847 7.058 -15.125 1.00 94.81 93 CYS A CA 1
ATOM 713 C C . CYS A 1 93 ? 1.813 7.941 -15.825 1.00 94.81 93 CYS A C 1
ATOM 715 O O . CYS A 1 93 ? 0.788 8.294 -15.246 1.00 94.81 93 CYS A O 1
ATOM 717 N N . VAL A 1 94 ? 2.055 8.248 -17.103 1.00 90.94 94 VAL A N 1
ATOM 718 C CA . VAL A 1 94 ? 1.106 8.967 -17.969 1.00 90.94 94 VAL A CA 1
ATOM 719 C C . VAL A 1 94 ? 0.782 8.082 -19.169 1.00 90.94 94 VAL A C 1
ATOM 721 O O . VAL A 1 94 ? 1.464 8.106 -20.196 1.00 90.94 94 VAL A O 1
ATOM 724 N N . LEU A 1 95 ? -0.250 7.253 -19.026 1.00 88.12 95 LEU A N 1
ATOM 725 C CA . LEU A 1 95 ? -0.633 6.243 -20.010 1.00 88.12 95 LEU A CA 1
ATOM 726 C C . LEU A 1 95 ? -1.834 6.720 -20.838 1.00 88.12 95 LEU A C 1
ATOM 728 O O . LEU A 1 95 ? -2.981 6.353 -20.608 1.00 88.12 95 LEU A O 1
ATOM 732 N N . GLY A 1 96 ? -1.568 7.546 -21.847 1.00 83.25 96 GLY A N 1
ATOM 733 C CA . GLY A 1 96 ? -2.623 8.154 -22.666 1.00 83.25 96 GLY A CA 1
ATOM 734 C C . GLY A 1 96 ? -3.150 9.456 -22.059 1.00 83.25 96 GLY A C 1
ATOM 735 O O . GLY A 1 96 ? -2.412 10.160 -21.378 1.00 83.25 96 GLY A O 1
ATOM 736 N N . SER A 1 97 ? -4.396 9.827 -22.371 1.00 74.81 97 SER A N 1
ATOM 737 C CA . SER A 1 97 ? -4.954 11.140 -22.004 1.00 74.81 97 SER A CA 1
ATOM 738 C C . SER A 1 97 ? -5.641 11.196 -20.640 1.00 74.81 97 SER A C 1
ATOM 740 O O . SER A 1 97 ? -5.831 12.293 -20.130 1.00 74.81 97 SER A O 1
ATOM 742 N N . GLU A 1 98 ? -6.034 10.052 -20.075 1.00 77.19 98 GLU A N 1
ATOM 743 C CA . GLU A 1 98 ? -6.881 9.987 -18.867 1.00 77.19 98 GLU A CA 1
ATOM 744 C C . GLU A 1 98 ? -6.272 9.139 -17.739 1.00 77.19 98 GLU A C 1
ATOM 746 O O . GLU A 1 98 ? -6.808 9.113 -16.639 1.00 77.19 98 GLU A O 1
ATOM 751 N N . CYS A 1 99 ? -5.142 8.466 -17.980 1.00 88.00 99 CYS A N 1
ATOM 752 C CA . CYS A 1 99 ? -4.459 7.672 -16.962 1.00 88.00 99 CYS A CA 1
ATOM 753 C C . CYS A 1 99 ? -3.182 8.390 -16.530 1.00 88.00 99 CYS A C 1
ATOM 755 O O . CYS A 1 99 ? -2.148 8.304 -17.197 1.00 88.00 99 CYS A O 1
ATOM 757 N N . VAL A 1 100 ? -3.298 9.130 -15.431 1.00 91.38 100 VAL A N 1
ATOM 758 C CA . VAL A 1 100 ? -2.196 9.794 -14.736 1.00 91.38 100 VAL A CA 1
ATOM 759 C C . VAL A 1 100 ? -2.199 9.265 -13.311 1.00 91.38 100 VAL A C 1
ATOM 761 O O . VAL A 1 100 ? -3.137 9.526 -12.569 1.00 91.38 100 VAL A O 1
ATOM 764 N N . ILE A 1 101 ? -1.189 8.481 -12.956 1.00 94.56 101 ILE A N 1
ATOM 765 C CA . ILE A 1 101 ? -1.129 7.764 -11.680 1.00 94.56 101 ILE A CA 1
ATOM 766 C C . ILE A 1 101 ? 0.305 7.765 -11.165 1.00 94.56 101 ILE A C 1
ATOM 768 O O . ILE A 1 101 ? 1.252 7.624 -11.943 1.00 94.56 101 ILE A O 1
ATOM 772 N N . VAL A 1 102 ? 0.455 7.921 -9.855 1.00 96.19 102 VAL A N 1
ATOM 773 C CA . VAL A 1 102 ? 1.736 7.797 -9.161 1.00 96.19 102 VAL A CA 1
ATOM 774 C C . VAL A 1 102 ? 1.714 6.496 -8.370 1.00 96.19 102 VAL A C 1
ATOM 776 O O . VAL A 1 102 ? 0.764 6.237 -7.639 1.00 96.19 102 VAL A O 1
ATOM 779 N N . VAL A 1 103 ? 2.736 5.660 -8.539 1.00 97.56 103 VAL A N 1
ATOM 780 C CA . VAL A 1 103 ? 2.926 4.445 -7.737 1.00 97.56 103 VAL A CA 1
ATOM 781 C C . VAL A 1 103 ? 4.173 4.614 -6.891 1.00 97.56 103 VAL A C 1
ATOM 783 O O . VAL A 1 103 ? 5.282 4.626 -7.420 1.00 97.56 103 VAL A O 1
ATOM 786 N N . GLU A 1 104 ? 4.004 4.741 -5.585 1.00 97.00 104 GLU A N 1
ATOM 787 C CA . GLU A 1 104 ? 5.109 4.850 -4.645 1.00 97.00 104 GLU A CA 1
ATOM 788 C C . GLU A 1 104 ? 5.629 3.458 -4.285 1.00 97.00 104 GLU A C 1
ATOM 790 O O . GLU A 1 104 ? 4.875 2.566 -3.884 1.00 97.00 104 GLU A O 1
ATOM 795 N N . LEU A 1 105 ? 6.930 3.241 -4.486 1.00 97.12 105 LEU A N 1
ATOM 796 C CA . LEU A 1 105 ? 7.554 1.952 -4.238 1.00 97.12 105 LEU A CA 1
ATOM 797 C C . LEU A 1 105 ? 8.108 1.926 -2.820 1.00 97.12 105 LEU A C 1
ATOM 799 O O . LEU A 1 105 ? 8.975 2.717 -2.445 1.00 97.12 105 LEU A O 1
ATOM 803 N N . TYR A 1 106 ? 7.620 0.966 -2.047 1.00 95.19 106 TYR A N 1
ATOM 804 C CA . TYR A 1 106 ? 7.964 0.815 -0.647 1.00 95.19 106 TYR A CA 1
ATOM 805 C C . TYR A 1 106 ? 8.649 -0.514 -0.357 1.00 95.19 106 TYR A C 1
ATOM 807 O O . TYR A 1 106 ? 8.410 -1.537 -1.004 1.00 95.19 106 TYR A O 1
ATOM 815 N N . GLU A 1 107 ? 9.492 -0.475 0.665 1.00 92.25 107 GLU A N 1
ATOM 816 C CA . GLU A 1 107 ? 10.043 -1.621 1.373 1.00 92.25 107 GLU A CA 1
ATOM 817 C C . GLU A 1 107 ? 10.219 -1.248 2.850 1.00 92.25 107 GLU A C 1
ATOM 819 O O . GLU A 1 107 ? 9.961 -0.111 3.250 1.00 92.25 1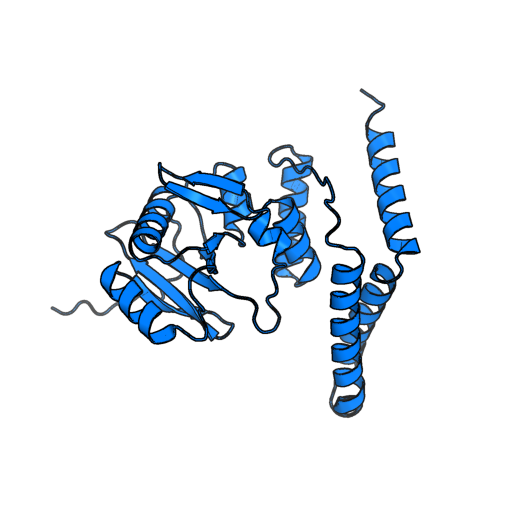07 GLU A O 1
ATOM 824 N N . ASN A 1 108 ? 10.646 -2.200 3.679 1.00 87.06 108 ASN A N 1
ATOM 825 C CA . ASN A 1 108 ? 10.903 -1.929 5.089 1.00 87.06 108 ASN A CA 1
ATOM 826 C C . ASN A 1 108 ? 12.162 -1.068 5.244 1.00 87.06 108 ASN A C 1
ATOM 828 O O . ASN A 1 108 ? 13.280 -1.581 5.184 1.00 87.06 108 ASN A O 1
ATOM 832 N N . ILE A 1 109 ? 11.973 0.228 5.487 1.00 78.00 109 ILE A N 1
ATOM 833 C CA . ILE A 1 109 ? 13.050 1.190 5.711 1.00 78.00 109 ILE A CA 1
ATOM 834 C C . ILE A 1 109 ? 12.580 2.334 6.619 1.00 78.00 109 ILE A C 1
ATOM 836 O O . ILE A 1 109 ? 11.430 2.765 6.566 1.00 78.00 109 ILE A O 1
ATOM 840 N N . HIS A 1 110 ? 13.494 2.846 7.449 1.00 71.75 110 HIS A N 1
ATOM 841 C CA . HIS A 1 110 ? 13.225 3.931 8.398 1.00 71.75 110 HIS A CA 1
ATOM 842 C C . HIS A 1 110 ? 12.000 3.632 9.281 1.00 71.75 110 HIS A C 1
ATOM 844 O O . HIS A 1 110 ? 11.952 2.589 9.935 1.00 71.75 110 HIS A O 1
ATOM 850 N N . ASP A 1 111 ? 11.031 4.546 9.306 1.00 67.62 111 ASP A N 1
ATOM 851 C CA . ASP A 1 111 ? 9.828 4.454 10.129 1.00 67.62 111 ASP A CA 1
ATOM 852 C C . ASP A 1 111 ? 8.697 3.670 9.437 1.00 67.62 111 ASP A C 1
ATOM 854 O O . ASP A 1 111 ? 7.685 3.350 10.070 1.00 67.62 111 ASP A O 1
ATOM 858 N N . LEU A 1 112 ? 8.877 3.296 8.163 1.00 74.44 112 LEU A N 1
ATOM 859 C CA . LEU A 1 112 ? 7.951 2.435 7.442 1.00 74.44 112 LEU A CA 1
ATOM 860 C C . LEU A 1 112 ? 8.327 0.966 7.653 1.00 74.44 112 LEU A C 1
ATOM 862 O O . LEU A 1 112 ? 9.311 0.458 7.115 1.00 74.44 112 LEU A O 1
ATOM 866 N N . TYR A 1 113 ? 7.499 0.266 8.425 1.00 79.94 113 TYR A N 1
ATOM 867 C CA . TYR A 1 113 ? 7.652 -1.165 8.654 1.00 79.94 113 TYR A CA 1
ATOM 868 C C . TYR A 1 113 ? 6.322 -1.898 8.503 1.00 79.94 113 TYR A C 1
ATOM 870 O O . TYR A 1 113 ? 5.391 -1.693 9.288 1.00 79.94 113 TYR A O 1
ATOM 878 N N . VAL A 1 114 ? 6.274 -2.809 7.536 1.00 83.38 114 VAL A N 1
ATOM 879 C CA . VAL A 1 114 ? 5.197 -3.773 7.327 1.00 83.38 114 VAL A CA 1
ATOM 880 C C . VAL A 1 114 ? 5.697 -5.168 7.729 1.00 83.38 114 VAL A C 1
ATOM 882 O O . VAL A 1 114 ? 6.649 -5.679 7.127 1.00 83.38 114 VAL A O 1
ATOM 885 N N . PRO A 1 115 ? 5.087 -5.804 8.747 1.00 80.31 115 PRO A N 1
ATOM 886 C CA . PRO A 1 115 ? 5.439 -7.160 9.152 1.00 80.31 115 PRO A CA 1
ATOM 887 C C . PRO A 1 115 ? 5.298 -8.170 7.997 1.00 80.31 115 PRO A C 1
ATOM 889 O O . PRO A 1 115 ? 4.277 -8.142 7.298 1.00 80.31 115 PRO A O 1
ATOM 892 N N . PRO A 1 116 ? 6.258 -9.096 7.815 1.00 78.00 116 PRO A N 1
ATOM 893 C CA . PRO A 1 116 ? 6.190 -10.120 6.772 1.00 78.00 116 PRO A CA 1
ATOM 894 C C . PRO A 1 116 ? 4.893 -10.933 6.793 1.00 78.00 116 PRO A C 1
ATOM 896 O O . PRO A 1 116 ? 4.324 -11.214 5.743 1.00 78.00 116 PRO A O 1
ATOM 899 N N . GLU A 1 117 ? 4.360 -11.240 7.975 1.00 77.56 117 GLU A N 1
ATOM 900 C CA . GLU A 1 117 ? 3.132 -12.021 8.142 1.00 77.56 117 GLU A CA 1
ATOM 901 C C . GLU A 1 117 ? 1.904 -11.307 7.559 1.00 77.56 117 GLU A C 1
ATOM 903 O O . GLU A 1 117 ? 0.972 -11.961 7.085 1.00 77.56 117 GLU A O 1
ATOM 908 N N . MET A 1 118 ? 1.897 -9.968 7.567 1.00 83.12 118 MET A N 1
ATOM 909 C CA . MET A 1 118 ? 0.840 -9.173 6.936 1.00 83.12 118 MET A CA 1
ATOM 910 C C . MET A 1 118 ? 0.954 -9.208 5.406 1.00 83.12 118 MET A C 1
ATOM 912 O O . MET A 1 118 ? -0.060 -9.303 4.715 1.00 83.12 118 MET A O 1
ATOM 916 N N . LEU A 1 119 ? 2.181 -9.181 4.872 1.00 88.94 119 LEU A N 1
ATOM 917 C CA . LEU A 1 119 ? 2.442 -9.291 3.431 1.00 88.94 119 LEU A CA 1
ATOM 918 C C . LEU A 1 119 ? 2.091 -10.690 2.907 1.00 88.94 119 LEU A C 1
ATOM 920 O O . LEU A 1 119 ? 1.424 -10.826 1.883 1.00 88.94 119 LEU A O 1
ATOM 924 N N . GLU A 1 120 ? 2.482 -11.740 3.631 1.00 87.75 120 GLU A N 1
ATOM 925 C CA . GLU A 1 120 ? 2.123 -13.130 3.326 1.00 87.75 120 GLU A CA 1
ATOM 926 C C . GLU A 1 120 ? 0.612 -13.371 3.447 1.00 87.75 120 GLU A C 1
ATOM 928 O O . GLU A 1 120 ? 0.025 -14.130 2.671 1.00 87.75 120 GLU A O 1
ATOM 933 N N . GLY A 1 121 ? -0.025 -12.703 4.411 1.00 86.50 121 GLY A N 1
ATOM 934 C CA . GLY A 1 121 ? -1.466 -12.719 4.636 1.00 86.50 121 GLY A CA 1
ATOM 935 C C . GLY A 1 121 ? -2.280 -11.872 3.655 1.00 86.50 121 GLY A C 1
ATOM 936 O O . GLY A 1 121 ? -3.509 -11.882 3.754 1.00 86.50 121 GLY A O 1
ATOM 937 N N . ALA A 1 122 ? -1.636 -11.159 2.723 1.00 94.94 122 ALA A N 1
ATOM 938 C CA . ALA A 1 122 ? -2.308 -10.285 1.772 1.00 94.94 122 ALA A CA 1
ATOM 939 C C . ALA A 1 122 ? -3.278 -11.049 0.855 1.00 94.94 122 ALA A C 1
ATOM 941 O O . ALA A 1 122 ? -2.982 -12.118 0.293 1.00 94.94 122 ALA A O 1
ATOM 942 N N . GLU A 1 123 ? -4.449 -10.453 0.662 1.00 95.19 123 GLU A N 1
ATOM 943 C CA . GLU A 1 123 ? -5.529 -11.013 -0.138 1.00 95.19 123 GLU A CA 1
ATOM 944 C C . GLU A 1 123 ? -5.244 -10.812 -1.626 1.00 95.19 123 GLU A C 1
ATOM 946 O O . GLU A 1 123 ? -4.670 -9.805 -2.038 1.00 95.19 123 GLU A O 1
ATOM 951 N N . THR A 1 124 ? -5.641 -11.784 -2.447 1.00 97.19 124 THR A N 1
ATOM 952 C CA . THR A 1 124 ? -5.663 -11.599 -3.900 1.00 97.19 124 THR A CA 1
ATOM 953 C C . THR A 1 124 ? -7.009 -11.000 -4.289 1.00 97.19 124 THR A C 1
ATOM 955 O O . THR A 1 124 ? -8.049 -11.583 -3.982 1.00 97.19 124 THR A O 1
ATOM 958 N N . VAL A 1 125 ? -6.983 -9.859 -4.973 1.00 96.06 125 VAL A N 1
ATOM 959 C CA . VAL A 1 125 ? -8.161 -9.163 -5.505 1.00 96.06 125 VAL A CA 1
ATOM 960 C C . VAL A 1 125 ? -8.026 -9.065 -7.023 1.00 96.06 125 VAL A C 1
ATOM 962 O O . VAL A 1 125 ? -6.936 -8.813 -7.531 1.00 96.06 125 VAL A O 1
ATOM 965 N N . GLU A 1 126 ? -9.122 -9.269 -7.752 1.00 96.38 126 GLU A N 1
ATOM 966 C CA . GLU A 1 126 ? -9.173 -9.042 -9.199 1.00 96.38 126 GLU A CA 1
ATOM 967 C C . GLU A 1 126 ? -9.573 -7.586 -9.479 1.00 96.38 126 GLU A C 1
ATOM 969 O O . GLU A 1 126 ? -10.637 -7.137 -9.050 1.00 96.38 126 GLU A O 1
ATOM 974 N N . ILE A 1 127 ? -8.725 -6.853 -10.200 1.00 96.38 127 ILE A N 1
ATOM 975 C CA . ILE A 1 127 ? -8.942 -5.462 -10.610 1.00 96.38 127 ILE A CA 1
ATOM 976 C C . ILE A 1 127 ? -8.902 -5.428 -12.139 1.00 96.38 127 ILE A C 1
ATOM 978 O O . ILE A 1 127 ? -7.838 -5.585 -12.730 1.00 96.38 127 ILE A O 1
ATOM 982 N N . GLU A 1 128 ? -10.059 -5.281 -12.792 1.00 95.62 128 GLU A N 1
ATOM 983 C CA . GLU A 1 128 ? -10.171 -5.241 -14.267 1.00 95.62 128 GLU A CA 1
ATOM 984 C C . GLU A 1 128 ? -9.430 -6.401 -14.973 1.00 95.62 128 GLU A C 1
ATOM 986 O O . GLU A 1 128 ? -8.721 -6.218 -15.968 1.00 95.62 128 GLU A O 1
ATOM 991 N N . GLY A 1 129 ? -9.569 -7.618 -14.432 1.00 95.06 129 GLY A N 1
ATOM 992 C CA . GLY A 1 129 ? -8.925 -8.829 -14.951 1.00 95.06 129 GLY A CA 1
ATOM 993 C C . GLY A 1 129 ? -7.442 -8.990 -14.589 1.00 95.06 129 GLY A C 1
ATOM 994 O O . GLY A 1 129 ? -6.790 -9.896 -15.109 1.00 95.06 129 GLY A O 1
ATOM 995 N N . VAL A 1 130 ? -6.897 -8.135 -13.718 1.00 97.19 130 VAL A N 1
ATOM 996 C CA . VAL A 1 130 ? -5.533 -8.235 -13.179 1.00 97.19 130 VAL A CA 1
ATOM 997 C C . VAL A 1 130 ? -5.597 -8.694 -11.726 1.00 97.19 130 VAL A C 1
ATOM 999 O O . VAL A 1 130 ? -6.257 -8.070 -10.898 1.00 97.19 130 VAL A O 1
ATOM 1002 N N . GLU A 1 131 ? -4.904 -9.783 -11.399 1.00 97.31 131 GLU A N 1
ATOM 1003 C CA . GLU A 1 131 ? -4.745 -10.218 -10.010 1.00 97.31 131 GLU A CA 1
ATOM 1004 C C . GLU A 1 131 ? -3.726 -9.327 -9.290 1.00 97.31 131 GLU A C 1
ATOM 1006 O O . GLU A 1 131 ? -2.564 -9.245 -9.690 1.00 97.31 131 GLU A O 1
ATOM 1011 N N . ALA A 1 132 ? -4.150 -8.695 -8.199 1.00 97.50 132 ALA A N 1
ATOM 1012 C CA . ALA A 1 132 ? -3.312 -7.856 -7.354 1.00 97.50 132 ALA A CA 1
ATOM 1013 C C . ALA A 1 132 ? -3.298 -8.382 -5.916 1.00 97.50 132 ALA A C 1
ATOM 1015 O O . ALA A 1 132 ? -4.314 -8.858 -5.402 1.00 97.50 132 ALA A O 1
ATOM 1016 N N . LYS A 1 133 ? -2.147 -8.274 -5.246 1.00 98.31 133 LYS A N 1
ATOM 1017 C CA . LYS A 1 133 ? -2.062 -8.482 -3.800 1.00 98.31 133 LYS A CA 1
ATOM 1018 C C . LYS A 1 133 ? -2.399 -7.186 -3.083 1.00 98.31 133 LYS A C 1
ATOM 1020 O O . LYS A 1 133 ? -1.796 -6.153 -3.351 1.00 98.31 133 LYS A O 1
ATOM 1025 N N . VAL A 1 134 ? -3.346 -7.256 -2.159 1.00 98.19 134 VAL A N 1
ATOM 1026 C CA . VAL A 1 134 ? -3.810 -6.115 -1.372 1.00 98.19 134 VAL A CA 1
ATOM 1027 C C . VAL A 1 134 ? -3.769 -6.505 0.093 1.00 98.19 134 VAL A C 1
ATOM 1029 O O . VAL A 1 134 ? -4.213 -7.593 0.471 1.00 98.19 134 VAL A O 1
ATOM 1032 N N . LEU A 1 135 ? -3.243 -5.616 0.928 1.00 95.38 135 LEU A N 1
ATOM 1033 C CA . LEU A 1 135 ? -3.231 -5.814 2.366 1.00 95.38 135 LEU A CA 1
ATOM 1034 C C . LEU A 1 135 ? -4.659 -6.070 2.882 1.00 95.38 135 LEU A C 1
ATOM 1036 O O . LEU A 1 135 ? -5.653 -5.570 2.330 1.00 95.38 135 LEU A O 1
ATOM 1040 N N . ARG A 1 136 ? -4.786 -6.869 3.944 1.00 90.25 136 ARG A N 1
ATOM 1041 C CA . ARG A 1 136 ? -6.070 -7.008 4.641 1.00 90.25 136 ARG A CA 1
ATOM 1042 C C . ARG A 1 136 ? -6.464 -5.659 5.231 1.00 90.25 136 ARG A C 1
ATOM 1044 O O . ARG A 1 136 ? -5.604 -4.901 5.678 1.00 90.25 136 ARG A O 1
ATOM 1051 N N . LEU A 1 137 ? -7.760 -5.361 5.251 1.00 84.88 137 LEU A N 1
ATOM 1052 C CA . LEU A 1 137 ? -8.244 -4.098 5.812 1.00 84.88 137 LEU A CA 1
ATOM 1053 C C . LEU A 1 137 ? -7.857 -3.969 7.292 1.00 84.88 137 LEU A C 1
ATOM 1055 O O . LEU A 1 137 ? -7.504 -2.888 7.750 1.00 84.88 137 LEU A O 1
ATOM 1059 N N . GLU A 1 138 ? -7.882 -5.078 8.026 1.00 79.06 138 GLU A N 1
ATOM 1060 C CA . GLU A 1 138 ? -7.481 -5.158 9.428 1.00 79.06 138 GLU A CA 1
ATOM 1061 C C . GLU A 1 138 ? -6.000 -4.818 9.613 1.00 79.06 138 GLU A C 1
ATOM 1063 O O . GLU A 1 138 ? -5.661 -4.036 10.497 1.00 79.06 138 GLU A O 1
ATOM 1068 N N . ASP A 1 139 ? -5.130 -5.360 8.760 1.00 81.50 139 ASP A N 1
ATOM 1069 C CA . ASP A 1 139 ? -3.690 -5.095 8.804 1.00 81.50 139 ASP A CA 1
ATOM 1070 C C . ASP A 1 139 ? -3.393 -3.630 8.455 1.00 81.50 139 ASP A C 1
ATOM 1072 O O . ASP A 1 139 ? -2.608 -2.981 9.141 1.00 81.50 139 ASP A O 1
ATOM 1076 N N . TYR A 1 140 ? -4.093 -3.063 7.467 1.00 85.25 140 TYR A N 1
ATOM 1077 C CA . TYR A 1 140 ? -4.017 -1.634 7.149 1.00 85.25 140 TYR A CA 1
ATOM 1078 C C . TYR A 1 140 ? -4.404 -0.750 8.342 1.00 85.25 140 TYR A C 1
ATOM 1080 O O . TYR A 1 140 ? -3.675 0.178 8.697 1.00 85.25 140 TYR A O 1
ATOM 1088 N N . ILE A 1 141 ? -5.527 -1.061 9.000 1.00 74.31 141 ILE A N 1
ATOM 1089 C CA . ILE A 1 141 ? -5.979 -0.347 10.202 1.00 74.31 141 ILE A CA 1
ATOM 1090 C C . ILE A 1 141 ? -4.912 -0.423 11.301 1.00 74.31 141 ILE A C 1
ATOM 1092 O O . ILE A 1 141 ? -4.624 0.589 11.939 1.00 74.31 141 ILE A O 1
ATOM 1096 N N . LEU A 1 142 ? -4.299 -1.594 11.510 1.00 73.38 142 LEU A N 1
ATOM 1097 C CA . LEU A 1 142 ? -3.236 -1.777 12.501 1.00 73.38 142 LEU A CA 1
ATOM 1098 C C . LEU A 1 142 ? -1.982 -0.957 12.172 1.00 73.38 142 LEU A C 1
ATOM 1100 O O . LEU A 1 142 ? -1.424 -0.331 13.072 1.00 73.38 142 LEU A O 1
ATOM 1104 N N . LEU A 1 143 ? -1.555 -0.915 10.906 1.00 75.50 143 LEU A N 1
ATOM 1105 C CA . LEU A 1 143 ? -0.408 -0.107 10.480 1.00 75.50 143 LEU A CA 1
ATOM 1106 C C . LEU A 1 143 ? -0.660 1.391 10.685 1.00 75.50 143 LEU A C 1
ATOM 1108 O O . LEU A 1 143 ? 0.193 2.085 11.237 1.00 75.50 143 LEU A O 1
ATOM 1112 N N . LYS A 1 144 ? -1.849 1.886 10.321 1.00 73.00 144 LYS A N 1
ATOM 1113 C CA . LYS A 1 144 ? -2.231 3.290 10.541 1.00 73.00 144 LYS A CA 1
ATOM 1114 C C . LYS A 1 144 ? -2.333 3.632 12.028 1.00 73.00 144 LYS A C 1
ATOM 1116 O O . LYS A 1 144 ? -1.845 4.676 12.453 1.00 73.00 144 LYS A O 1
ATOM 1121 N N . ALA A 1 145 ? -2.890 2.731 12.838 1.00 65.00 145 ALA A N 1
ATOM 1122 C CA . ALA A 1 145 ? -2.955 2.906 14.289 1.00 65.00 145 ALA A CA 1
ATOM 1123 C C . ALA A 1 145 ? -1.562 2.920 14.936 1.00 65.00 145 ALA A C 1
ATOM 1125 O O . ALA A 1 145 ? -1.338 3.678 15.876 1.00 65.00 145 ALA A O 1
ATOM 1126 N N . ARG A 1 146 ? -0.625 2.116 14.415 1.00 62.31 146 ARG A N 1
ATOM 1127 C CA . ARG A 1 146 ? 0.781 2.099 14.841 1.00 62.31 146 ARG A CA 1
ATOM 1128 C C . ARG A 1 146 ? 1.513 3.392 14.479 1.00 62.31 146 ARG A C 1
ATOM 1130 O O . ARG A 1 146 ? 2.294 3.866 15.294 1.00 62.31 146 ARG A O 1
ATOM 1137 N N . ALA A 1 147 ? 1.301 3.930 13.277 1.00 67.88 147 ALA A N 1
ATOM 1138 C CA . ALA A 1 147 ? 1.963 5.157 12.831 1.00 67.88 147 ALA A CA 1
ATOM 1139 C C . ALA A 1 147 ? 1.511 6.382 13.644 1.00 67.88 147 ALA A C 1
ATOM 1141 O O . ALA A 1 147 ? 2.336 7.215 14.013 1.00 67.88 147 ALA A O 1
ATOM 1142 N N . GLY A 1 148 ? 0.215 6.468 13.970 1.00 57.66 148 GLY A N 1
ATOM 1143 C CA . GLY A 1 148 ? -0.311 7.406 14.967 1.00 57.66 148 GLY A CA 1
ATOM 1144 C C . GLY A 1 148 ? -0.171 8.895 14.624 1.00 57.66 148 GLY A C 1
ATOM 1145 O O . GLY A 1 148 ? -0.324 9.732 15.514 1.00 57.66 148 GLY A O 1
ATOM 1146 N N . ARG A 1 149 ? 0.113 9.248 13.362 1.00 70.12 149 ARG A N 1
ATOM 1147 C CA . ARG A 1 149 ? 0.173 10.646 12.903 1.00 70.12 149 ARG A CA 1
ATOM 1148 C C . ARG A 1 149 ? -1.240 11.227 12.835 1.00 70.12 149 ARG A C 1
ATOM 1150 O O . ARG A 1 149 ? -2.211 10.488 12.688 1.00 70.12 149 ARG A O 1
ATOM 1157 N N . GLU A 1 150 ? -1.367 12.551 12.890 1.00 64.62 1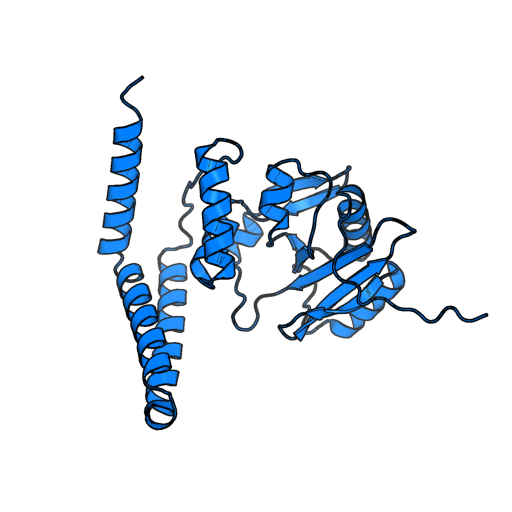50 GLU A N 1
ATOM 1158 C CA . GLU A 1 150 ? -2.672 13.238 12.852 1.00 64.62 150 GLU A CA 1
ATOM 1159 C C . GLU A 1 150 ? -3.526 12.801 11.646 1.00 64.62 150 GLU A C 1
ATOM 1161 O O . GLU A 1 150 ? -4.668 12.379 11.814 1.00 64.62 150 GLU A O 1
ATOM 1166 N N . GLN A 1 151 ? -2.922 12.756 10.456 1.00 67.88 151 GLN A N 1
ATOM 1167 C CA . GLN A 1 151 ? -3.562 12.284 9.220 1.00 67.88 151 GLN A CA 1
ATOM 1168 C C . GLN A 1 151 ? -3.986 10.804 9.284 1.00 67.88 151 GLN A C 1
ATOM 1170 O O . GLN A 1 151 ? -5.024 10.414 8.739 1.00 67.88 151 GLN A O 1
ATOM 1175 N N . ASP A 1 152 ? -3.212 9.955 9.971 1.00 69.44 152 ASP A N 1
ATOM 1176 C CA . ASP A 1 152 ? -3.575 8.547 10.148 1.00 69.44 152 ASP A CA 1
ATOM 1177 C C . ASP A 1 152 ? -4.782 8.420 11.098 1.00 69.44 152 ASP A C 1
ATOM 1179 O O . ASP A 1 152 ? -5.671 7.607 10.848 1.00 69.44 152 ASP A O 1
ATOM 1183 N N . LEU A 1 153 ? -4.874 9.249 12.148 1.00 61.84 153 LEU A N 1
ATOM 1184 C CA . LEU A 1 153 ? -6.030 9.283 13.057 1.00 61.84 153 LEU A CA 1
ATOM 1185 C C . LEU A 1 153 ? -7.310 9.752 12.353 1.00 61.84 153 LEU A C 1
ATOM 1187 O O . LEU A 1 153 ? -8.376 9.176 12.583 1.00 61.84 153 LEU A O 1
ATOM 1191 N N . GLU A 1 154 ? -7.214 10.751 11.475 1.00 66.75 154 GLU A N 1
ATOM 1192 C CA . GLU A 1 154 ? -8.335 11.190 10.633 1.00 66.75 154 GLU A CA 1
ATOM 1193 C C . GLU A 1 154 ? -8.818 10.059 9.718 1.00 66.75 154 GLU A C 1
ATOM 1195 O O . GLU A 1 154 ? -10.012 9.742 9.683 1.00 66.75 154 GLU A O 1
ATOM 1200 N N . THR A 1 155 ? -7.879 9.373 9.061 1.00 72.88 155 THR A N 1
ATOM 1201 C CA . THR A 1 155 ? -8.163 8.208 8.211 1.00 72.88 155 THR A CA 1
ATOM 1202 C C . THR A 1 155 ? -8.840 7.083 8.999 1.00 72.88 155 THR A C 1
ATOM 1204 O O . THR A 1 155 ? -9.837 6.507 8.555 1.00 72.88 155 THR A O 1
ATOM 1207 N N . LEU A 1 156 ? -8.347 6.777 10.202 1.00 67.69 156 LEU A N 1
ATOM 1208 C CA . LEU A 1 156 ? -8.942 5.774 11.088 1.00 67.69 156 LEU A CA 1
ATOM 1209 C C . LEU A 1 156 ? -10.345 6.172 11.555 1.00 67.69 156 LEU A C 1
ATOM 1211 O O . LEU A 1 156 ? -11.224 5.311 11.641 1.00 67.69 156 LEU A O 1
ATOM 1215 N N . SER A 1 157 ? -10.577 7.457 11.832 1.00 62.62 157 SER A N 1
ATOM 1216 C CA . SER A 1 157 ? -11.907 7.968 12.174 1.00 62.62 157 SER A CA 1
ATOM 1217 C C . SER A 1 157 ? -12.883 7.779 11.014 1.00 62.62 157 SER A C 1
ATOM 1219 O O . SER A 1 157 ? -13.979 7.254 11.213 1.00 62.62 157 SER A O 1
ATOM 1221 N N . TYR A 1 158 ? -12.468 8.127 9.795 1.00 76.12 158 TYR A N 1
ATOM 1222 C CA . TYR A 1 158 ? -13.271 7.924 8.591 1.00 76.12 158 TYR A CA 1
ATOM 1223 C C . TYR A 1 158 ? -13.626 6.442 8.379 1.00 76.12 158 TYR A C 1
ATOM 1225 O O . TYR A 1 158 ? -14.796 6.088 8.216 1.00 76.12 158 TYR A O 1
ATOM 1233 N N . ILE A 1 159 ? -12.642 5.544 8.484 1.00 71.06 159 ILE A N 1
ATOM 1234 C CA . ILE A 1 159 ? -12.863 4.094 8.369 1.00 71.06 159 ILE A CA 1
ATOM 1235 C C . ILE A 1 159 ? -13.782 3.574 9.479 1.00 71.06 159 ILE A C 1
ATOM 1237 O O . ILE A 1 159 ? -14.652 2.740 9.217 1.00 71.06 159 ILE A O 1
ATOM 1241 N N . SER A 1 160 ? -13.646 4.083 10.707 1.00 59.22 160 SER A N 1
ATOM 1242 C CA . SER A 1 160 ? -14.541 3.749 11.820 1.00 59.22 160 SER A CA 1
ATOM 1243 C C . SER A 1 160 ? -16.001 4.042 11.472 1.00 59.22 160 SER A C 1
ATOM 1245 O O . SER A 1 160 ? -16.879 3.210 11.720 1.00 59.22 160 SER A O 1
ATOM 1247 N N . ASP A 1 161 ? -16.274 5.190 10.856 1.00 62.25 161 ASP A N 1
ATOM 1248 C CA . ASP A 1 161 ? -17.626 5.570 10.453 1.00 62.25 161 ASP A CA 1
ATOM 1249 C C . ASP A 1 161 ? -18.156 4.705 9.303 1.00 62.25 161 ASP A C 1
ATOM 1251 O O . ASP A 1 161 ? -19.319 4.287 9.333 1.00 62.25 161 ASP A O 1
ATOM 1255 N N . LEU A 1 162 ? -17.306 4.332 8.343 1.00 70.56 162 LEU A N 1
ATOM 1256 C CA . LEU A 1 162 ? -17.661 3.371 7.293 1.00 70.56 162 LEU A CA 1
ATOM 1257 C C . LEU A 1 162 ? -18.023 1.991 7.864 1.00 70.56 162 LEU A C 1
ATOM 1259 O O . LEU A 1 162 ? -18.986 1.370 7.407 1.00 70.56 162 LEU A O 1
ATOM 1263 N N . ILE A 1 163 ? -17.302 1.522 8.885 1.00 66.88 163 ILE A N 1
ATOM 1264 C CA . ILE A 1 163 ? -17.598 0.258 9.576 1.00 66.88 163 ILE A CA 1
ATOM 1265 C C . ILE A 1 163 ? -18.928 0.353 10.336 1.00 66.88 163 ILE A C 1
ATOM 1267 O O . ILE A 1 163 ? -19.782 -0.526 10.195 1.00 66.88 163 ILE A O 1
ATOM 1271 N N . LYS A 1 164 ? -19.154 1.430 11.106 1.00 60.41 164 LYS A N 1
ATOM 1272 C CA . LYS A 1 164 ? -20.420 1.655 11.840 1.00 60.41 164 LYS A CA 1
ATOM 1273 C C . LYS A 1 164 ? -21.624 1.658 10.900 1.00 60.41 164 LYS A C 1
ATOM 1275 O O . LYS A 1 164 ? -22.661 1.075 11.220 1.00 60.41 164 LYS A O 1
ATOM 1280 N N . ASN A 1 165 ? -21.464 2.267 9.728 1.00 70.44 165 ASN A N 1
ATOM 1281 C CA . ASN A 1 165 ? -22.500 2.351 8.703 1.00 70.44 165 ASN A CA 1
ATOM 1282 C C 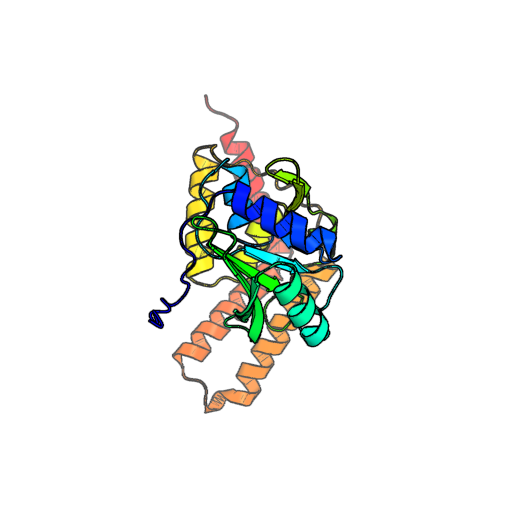. ASN A 1 165 ? -22.585 1.100 7.812 1.00 70.44 165 ASN A C 1
ATOM 1284 O O . ASN A 1 165 ? -23.387 1.075 6.880 1.00 70.44 165 ASN A O 1
ATOM 1288 N N . LYS A 1 166 ? -21.812 0.044 8.112 1.00 77.38 166 LYS A N 1
ATOM 1289 C CA . LYS A 1 166 ? -21.770 -1.238 7.384 1.00 77.38 166 LYS A CA 1
ATOM 1290 C C . LYS A 1 166 ? -21.316 -1.125 5.922 1.00 77.38 166 LYS A C 1
ATOM 1292 O O . LYS A 1 166 ? -21.550 -2.052 5.150 1.00 77.38 166 LYS A O 1
ATOM 1297 N N . ALA A 1 167 ? -20.676 -0.018 5.548 1.00 77.81 167 ALA A N 1
ATOM 1298 C CA . ALA A 1 167 ? -20.059 0.157 4.235 1.00 77.81 167 ALA A CA 1
ATOM 1299 C C . ALA A 1 167 ? -18.758 -0.652 4.122 1.00 77.81 167 ALA A C 1
ATOM 1301 O O . ALA A 1 167 ? -18.456 -1.198 3.067 1.00 77.81 167 ALA A O 1
ATOM 1302 N N . LEU A 1 168 ? -18.028 -0.785 5.233 1.00 75.12 168 LEU A N 1
ATOM 1303 C CA . LEU A 1 168 ? -16.902 -1.702 5.369 1.00 75.12 168 LEU A CA 1
ATOM 1304 C C . LEU A 1 168 ? -17.216 -2.779 6.403 1.00 75.12 168 LEU A C 1
ATOM 1306 O O . LEU A 1 168 ? -17.914 -2.545 7.391 1.00 75.12 168 LEU A O 1
ATOM 1310 N N . LYS A 1 169 ? -16.662 -3.968 6.181 1.00 74.25 169 LYS A N 1
ATOM 1311 C CA . LYS A 1 169 ? -16.693 -5.067 7.139 1.00 74.25 169 LYS A CA 1
ATOM 1312 C C . LYS A 1 169 ? -15.265 -5.412 7.518 1.00 74.25 169 LYS A C 1
ATOM 1314 O O . LYS A 1 169 ? -14.438 -5.622 6.640 1.00 74.25 169 LYS A O 1
ATOM 1319 N N . VAL A 1 170 ? -15.036 -5.509 8.819 1.00 64.56 170 VAL A N 1
ATOM 1320 C CA . VAL A 1 170 ? -13.795 -6.017 9.394 1.00 64.56 170 VAL A CA 1
ATOM 1321 C C . VAL A 1 170 ? -14.089 -7.300 10.160 1.00 64.56 170 VAL A C 1
ATOM 1323 O O . VAL A 1 170 ? -15.111 -7.411 10.843 1.00 64.56 170 VAL A O 1
ATOM 1326 N N . ASP A 1 171 ? -13.213 -8.281 10.020 1.00 63.72 171 ASP A N 1
ATOM 1327 C CA . ASP A 1 171 ? -13.147 -9.487 10.832 1.00 63.72 171 ASP A CA 1
ATOM 1328 C C . ASP A 1 171 ? -11.765 -9.507 11.480 1.00 63.72 171 ASP A C 1
ATOM 1330 O O . ASP A 1 171 ? -10.824 -10.105 10.958 1.00 63.72 171 ASP A O 1
ATOM 1334 N N . PHE A 1 172 ? -11.647 -8.846 12.637 1.00 50.47 172 PHE A N 1
ATOM 1335 C CA . PHE A 1 172 ? -10.476 -8.965 13.503 1.00 50.47 172 PHE A CA 1
ATOM 1336 C C . PHE A 1 172 ? -10.432 -10.366 14.126 1.00 50.47 172 PHE A C 1
ATOM 1338 O O . PHE A 1 172 ? -10.480 -10.548 15.340 1.00 50.47 172 PHE A O 1
ATOM 1345 N N . LYS A 1 173 ? -10.290 -11.394 13.293 1.00 44.06 173 LYS A N 1
ATOM 1346 C CA . LYS A 1 173 ? -9.596 -12.604 13.700 1.00 44.06 173 LYS A CA 1
ATOM 1347 C C . LYS A 1 173 ? -8.141 -12.210 13.776 1.00 44.06 173 LYS A C 1
ATOM 1349 O O . LYS A 1 173 ? -7.410 -12.320 12.793 1.00 44.06 173 LYS A O 1
ATOM 1354 N N . LEU A 1 174 ? -7.755 -11.712 14.947 1.00 38.22 174 LEU A N 1
ATOM 1355 C CA . LEU A 1 174 ? -6.369 -11.637 15.374 1.00 38.22 174 LEU A CA 1
ATOM 1356 C C . LEU A 1 174 ? -5.765 -13.038 15.180 1.00 38.22 174 LEU A C 1
ATOM 1358 O O . LEU A 1 174 ? -5.792 -13.882 16.070 1.00 38.22 174 LEU A O 1
ATOM 1362 N N . LYS A 1 175 ? -5.221 -13.315 13.990 1.00 38.91 175 LYS A N 1
ATOM 1363 C CA . LYS A 1 175 ? -4.022 -14.134 13.914 1.00 38.91 175 LYS A CA 1
ATOM 1364 C C . LYS A 1 175 ? -3.004 -13.252 14.592 1.00 38.91 175 LYS A C 1
ATOM 1366 O O . LYS A 1 175 ? -2.551 -12.293 13.979 1.00 38.91 175 LYS A O 1
ATOM 1371 N N . LEU A 1 176 ? -2.820 -13.499 15.886 1.00 38.16 176 LEU A N 1
ATOM 1372 C CA . LEU A 1 176 ? -1.767 -12.921 16.697 1.00 38.16 176 LEU A CA 1
ATOM 1373 C C . LEU A 1 176 ? -0.528 -12.844 15.797 1.00 38.16 176 LEU A C 1
ATOM 1375 O O . LEU A 1 176 ? 0.045 -13.876 15.451 1.00 38.16 176 LEU A O 1
ATOM 1379 N N . ILE A 1 177 ? -0.182 -11.634 15.347 1.00 44.41 177 ILE A N 1
ATOM 1380 C CA . ILE A 1 177 ? 1.219 -11.293 15.116 1.00 44.41 177 ILE A CA 1
ATOM 1381 C C . ILE A 1 177 ? 1.847 -11.752 16.419 1.00 44.41 177 ILE A C 1
ATOM 1383 O O . ILE A 1 177 ? 1.356 -11.313 17.463 1.00 44.41 177 ILE A O 1
ATOM 1387 N N . ASP A 1 178 ? 2.742 -12.742 16.360 1.00 46.69 178 ASP A N 1
ATOM 1388 C CA . ASP A 1 178 ? 3.315 -13.377 17.547 1.00 46.69 178 ASP A CA 1
ATOM 1389 C C . ASP A 1 178 ? 3.533 -12.288 18.601 1.00 46.69 178 ASP A C 1
ATOM 1391 O O . ASP A 1 178 ? 4.180 -11.275 18.317 1.00 46.69 178 ASP A O 1
ATOM 1395 N N . GLU A 1 179 ? 2.875 -12.425 19.759 1.00 46.47 179 GLU A N 1
ATOM 1396 C CA . GLU A 1 179 ? 2.879 -11.413 20.823 1.00 46.47 179 GLU A CA 1
ATOM 1397 C C . GLU A 1 179 ? 4.320 -10.993 21.140 1.00 46.47 179 GLU A C 1
ATOM 1399 O O . GLU A 1 179 ? 4.589 -9.835 21.445 1.00 46.47 179 GLU A O 1
ATOM 1404 N N . THR A 1 180 ? 5.252 -11.926 20.942 1.00 45.75 180 THR A N 1
ATOM 1405 C CA . THR A 1 180 ? 6.697 -11.747 21.001 1.00 45.75 180 THR A CA 1
ATOM 1406 C C . THR A 1 180 ? 7.220 -10.739 19.974 1.00 45.75 180 THR A C 1
ATOM 1408 O O . THR A 1 180 ? 7.936 -9.816 20.345 1.00 45.75 180 THR A O 1
ATOM 1411 N N . THR A 1 181 ? 6.864 -10.863 18.695 1.00 49.78 181 THR A N 1
ATOM 1412 C CA . THR A 1 181 ? 7.308 -9.962 17.617 1.00 49.78 181 THR A CA 1
ATOM 1413 C C . THR A 1 181 ? 6.711 -8.564 17.770 1.00 49.78 181 THR A C 1
ATOM 1415 O O . THR A 1 181 ? 7.399 -7.564 17.549 1.00 49.78 181 THR A O 1
ATOM 1418 N N . TYR A 1 182 ? 5.447 -8.471 18.194 1.00 51.69 182 TYR A N 1
ATOM 1419 C CA . TYR A 1 182 ? 4.801 -7.184 18.457 1.00 51.69 182 TYR A CA 1
ATOM 1420 C C . TYR A 1 182 ? 5.409 -6.484 19.683 1.00 51.69 182 TYR A C 1
ATOM 1422 O O . TYR A 1 182 ? 5.764 -5.306 19.603 1.00 51.69 182 TYR A O 1
ATOM 1430 N N . ALA A 1 183 ? 5.624 -7.219 20.780 1.00 52.75 183 ALA A N 1
ATOM 1431 C CA . ALA A 1 183 ? 6.284 -6.702 21.977 1.00 52.75 183 ALA A CA 1
ATOM 1432 C C . ALA A 1 183 ? 7.733 -6.274 21.696 1.00 52.75 183 ALA A C 1
ATOM 1434 O O . ALA A 1 183 ? 8.115 -5.167 22.060 1.00 52.75 183 ALA A O 1
ATOM 1435 N N . GLN A 1 184 ? 8.512 -7.078 20.965 1.00 52.97 184 GLN A N 1
ATOM 1436 C CA . GLN A 1 184 ? 9.888 -6.742 20.574 1.00 52.97 184 GLN A CA 1
ATOM 1437 C C . GLN A 1 184 ? 9.962 -5.463 19.729 1.00 52.97 184 GLN A C 1
ATOM 1439 O O . GLN A 1 184 ? 10.855 -4.637 19.921 1.00 52.97 184 GLN A O 1
ATOM 1444 N N . SER A 1 185 ? 9.010 -5.266 18.810 1.00 51.00 185 SER A N 1
ATOM 1445 C CA . SER A 1 185 ? 8.934 -4.041 18.008 1.00 51.00 185 SER A CA 1
ATOM 1446 C C . SER A 1 185 ? 8.651 -2.810 18.874 1.00 51.00 185 SER A C 1
ATOM 1448 O O . SER A 1 185 ? 9.242 -1.755 18.640 1.00 51.00 185 SER A O 1
ATOM 1450 N N . LEU A 1 186 ? 7.757 -2.923 19.858 1.00 53.50 186 LEU A N 1
ATOM 1451 C CA . LEU A 1 186 ? 7.427 -1.830 20.776 1.00 53.50 186 LEU A CA 1
ATOM 1452 C C . LEU A 1 186 ? 8.568 -1.541 21.765 1.00 53.50 186 LEU A C 1
ATOM 1454 O O . LEU A 1 186 ? 8.860 -0.377 22.044 1.00 53.50 186 LEU A O 1
ATOM 1458 N N . GLU A 1 187 ? 9.263 -2.574 22.246 1.00 54.84 187 GLU A N 1
ATOM 1459 C CA . GLU A 1 187 ? 10.460 -2.430 23.081 1.00 54.84 187 GLU A CA 1
ATOM 1460 C C . GLU A 1 187 ? 11.590 -1.710 22.331 1.00 54.84 187 GLU A C 1
ATOM 1462 O O . GLU A 1 187 ? 12.171 -0.764 22.862 1.00 54.84 187 GLU A O 1
ATOM 1467 N N . SER A 1 188 ? 11.848 -2.069 21.069 1.00 50.75 188 SER A N 1
ATOM 1468 C CA . SER A 1 188 ? 12.870 -1.413 20.240 1.00 50.75 188 SER A CA 1
ATOM 1469 C C . SER A 1 188 ? 12.578 0.080 19.998 1.00 50.75 188 SER A C 1
ATOM 1471 O O . SER A 1 188 ? 13.481 0.925 20.058 1.00 50.75 188 SER A O 1
ATOM 1473 N N . GLN A 1 189 ? 11.305 0.436 19.796 1.00 50.72 189 GLN A N 1
ATOM 1474 C CA . GLN A 1 189 ? 10.871 1.833 19.682 1.00 50.72 189 GLN A CA 1
ATOM 1475 C C . GLN A 1 189 ? 11.051 2.590 21.001 1.00 50.72 189 GLN A C 1
ATOM 1477 O O . GLN A 1 189 ? 11.578 3.706 21.008 1.00 50.72 189 GLN A O 1
ATOM 1482 N N . ARG A 1 190 ? 10.682 1.969 22.129 1.00 51.72 190 ARG A N 1
ATOM 1483 C CA . ARG A 1 190 ? 10.892 2.532 23.467 1.00 51.72 190 ARG A CA 1
ATOM 1484 C C . ARG A 1 190 ? 12.371 2.825 23.721 1.00 51.72 190 ARG A C 1
ATOM 1486 O O . ARG A 1 190 ? 12.699 3.918 24.179 1.00 51.72 190 ARG A O 1
ATOM 1493 N N . GLU A 1 191 ? 13.267 1.894 23.401 1.00 50.66 191 GLU A N 1
ATOM 1494 C CA . GLU A 1 191 ? 14.716 2.082 23.562 1.00 50.66 191 GLU A CA 1
ATOM 1495 C C . GLU A 1 191 ? 15.255 3.241 22.715 1.00 50.66 191 GLU A C 1
ATOM 1497 O O . GLU A 1 191 ? 16.028 4.066 23.210 1.00 50.66 191 GLU A O 1
ATOM 1502 N N . THR A 1 192 ? 14.800 3.354 21.467 1.00 44.41 192 THR A N 1
ATOM 1503 C CA . THR A 1 192 ? 15.187 4.446 20.562 1.00 44.41 192 THR A CA 1
ATOM 1504 C C . THR A 1 192 ? 14.732 5.808 21.094 1.00 44.41 192 THR A C 1
ATOM 1506 O O . THR A 1 192 ? 15.532 6.743 21.169 1.00 44.41 192 THR A O 1
ATOM 1509 N N . LEU A 1 193 ? 13.479 5.918 21.540 1.00 40.72 193 LEU A N 1
ATOM 1510 C CA . LEU A 1 193 ? 12.928 7.155 22.101 1.00 40.72 193 LEU A CA 1
ATOM 1511 C C . LEU A 1 193 ? 13.619 7.554 23.413 1.00 40.72 193 LEU A C 1
ATOM 1513 O O . LEU A 1 193 ? 13.947 8.727 23.610 1.00 40.72 193 LEU A O 1
ATOM 1517 N N . LEU A 1 194 ? 13.916 6.585 24.285 1.00 45.59 194 LEU A N 1
ATOM 1518 C CA . LEU A 1 194 ? 14.683 6.819 25.512 1.00 45.59 194 LEU A CA 1
ATOM 1519 C C . LEU A 1 194 ? 16.108 7.294 25.210 1.00 45.59 194 LEU A C 1
ATOM 1521 O O . LEU A 1 194 ? 16.613 8.193 25.884 1.00 45.59 194 LEU A O 1
ATOM 1525 N N . LYS A 1 195 ? 16.757 6.731 24.187 1.00 46.44 195 LYS A N 1
ATOM 1526 C CA . LYS A 1 195 ? 18.081 7.171 23.739 1.00 46.44 195 LYS A CA 1
ATOM 1527 C C . LYS A 1 195 ? 18.048 8.614 23.232 1.00 46.44 195 LYS A C 1
ATOM 1529 O O . LYS A 1 195 ? 18.865 9.420 23.669 1.00 46.44 195 LYS A O 1
ATOM 1534 N N . ILE A 1 196 ? 17.071 8.963 22.392 1.00 41.25 196 ILE A N 1
ATOM 1535 C CA . ILE A 1 196 ? 16.883 10.328 21.876 1.00 41.25 196 ILE A CA 1
ATOM 1536 C C . ILE A 1 196 ? 16.683 11.323 23.023 1.00 41.25 196 ILE A C 1
ATOM 1538 O O . ILE A 1 196 ? 17.348 12.362 23.044 1.00 41.25 196 ILE A O 1
ATOM 1542 N N . LEU A 1 197 ? 15.821 10.997 23.991 1.00 43.34 197 LEU A N 1
ATOM 1543 C CA . LEU A 1 197 ? 15.599 11.827 25.175 1.00 43.34 197 LEU A CA 1
ATOM 1544 C C . LEU A 1 197 ? 16.877 12.021 25.989 1.00 43.34 197 LEU A C 1
ATOM 1546 O O . LEU A 1 197 ? 17.183 13.149 26.363 1.00 43.34 197 LEU A O 1
ATOM 1550 N N . ASN A 1 198 ? 17.625 10.948 26.252 1.00 51.19 198 ASN A N 1
ATOM 1551 C CA . ASN A 1 198 ? 18.808 10.991 27.110 1.00 51.19 198 ASN A CA 1
ATOM 1552 C C . ASN A 1 198 ? 19.993 11.708 26.450 1.00 51.19 198 ASN A C 1
ATOM 1554 O O . ASN A 1 198 ? 20.668 12.503 27.102 1.00 51.19 198 ASN A O 1
ATOM 1558 N N . GLU A 1 199 ? 20.239 11.461 25.163 1.00 53.03 199 GLU A N 1
ATOM 1559 C CA . GLU A 1 199 ? 21.376 12.036 24.434 1.00 53.03 199 GLU A CA 1
ATOM 1560 C C . GLU A 1 199 ? 21.140 13.504 24.046 1.00 53.03 199 GLU A C 1
ATOM 1562 O O . GLU A 1 199 ? 22.097 14.269 23.933 1.00 53.03 199 GLU A O 1
ATOM 1567 N N . ASN A 1 200 ? 19.878 13.931 23.909 1.00 43.19 200 ASN A N 1
ATOM 1568 C CA . ASN A 1 200 ? 19.521 15.273 23.432 1.00 43.19 200 ASN A CA 1
ATOM 1569 C C . ASN A 1 200 ? 18.745 16.117 24.460 1.00 43.19 200 ASN A C 1
ATOM 1571 O O . ASN A 1 200 ? 18.249 17.195 24.126 1.00 43.19 200 ASN A O 1
ATOM 1575 N N . ALA A 1 201 ? 18.671 15.682 25.725 1.00 44.09 201 ALA A N 1
ATOM 1576 C CA . ALA A 1 201 ? 17.874 16.307 26.792 1.00 44.09 201 ALA A CA 1
ATOM 1577 C C . ALA A 1 201 ? 18.082 17.826 26.950 1.00 44.09 201 ALA A C 1
ATOM 1579 O O . ALA A 1 201 ? 17.170 18.543 27.364 1.00 44.09 201 ALA A O 1
ATOM 1580 N N . VAL A 1 202 ? 19.281 18.326 26.644 1.00 42.97 202 VAL A N 1
ATOM 1581 C CA . VAL A 1 202 ? 19.654 19.743 26.796 1.00 42.97 202 VAL A CA 1
ATOM 1582 C C . VAL A 1 202 ? 19.137 20.610 25.639 1.00 42.97 202 VAL A C 1
ATOM 1584 O O . VAL A 1 202 ? 18.944 21.808 25.817 1.00 42.97 202 VAL A O 1
ATOM 1587 N N . ILE A 1 203 ? 18.898 20.012 24.470 1.00 37.72 203 ILE A N 1
ATOM 1588 C CA . ILE A 1 203 ? 18.589 20.714 23.214 1.00 37.72 203 ILE A CA 1
ATOM 1589 C C . ILE A 1 203 ? 17.099 20.581 22.858 1.00 37.72 203 ILE A C 1
ATOM 1591 O O . ILE A 1 203 ? 16.534 21.452 22.201 1.00 37.72 203 ILE A O 1
ATOM 1595 N N . LEU A 1 204 ? 16.443 19.516 23.327 1.00 34.75 204 LEU A N 1
ATOM 1596 C CA . LEU A 1 204 ? 15.010 19.301 23.133 1.00 34.75 204 LEU A CA 1
ATOM 1597 C C . LEU A 1 204 ? 14.181 20.346 23.896 1.00 34.75 204 LEU A C 1
ATOM 1599 O O . LEU A 1 204 ? 14.399 20.589 25.089 1.00 34.75 204 LEU A O 1
ATOM 1603 N N . THR A 1 205 ? 13.191 20.923 23.215 1.00 45.12 205 THR A N 1
ATOM 1604 C CA . THR A 1 205 ? 12.224 21.846 23.819 1.00 45.12 205 THR A CA 1
ATOM 1605 C C . THR A 1 205 ? 11.317 21.111 24.809 1.00 45.12 205 THR A C 1
ATOM 1607 O O . THR A 1 205 ? 11.075 19.909 24.685 1.00 45.12 205 THR A O 1
ATOM 1610 N N . ASP A 1 206 ? 10.787 21.828 25.801 1.00 51.62 206 ASP A N 1
ATOM 1611 C CA . ASP A 1 206 ? 9.923 21.226 26.829 1.00 51.62 206 ASP A CA 1
ATOM 1612 C C . ASP A 1 206 ? 8.611 20.667 26.263 1.00 51.62 206 ASP A C 1
ATOM 1614 O O . ASP A 1 206 ? 8.027 19.749 26.837 1.00 51.62 206 ASP A O 1
ATOM 1618 N N . ASP A 1 207 ? 8.152 21.198 25.129 1.00 39.25 207 ASP A N 1
ATOM 1619 C CA . ASP A 1 207 ? 6.977 20.684 24.428 1.00 39.25 207 ASP A CA 1
ATOM 1620 C C . ASP A 1 207 ? 7.271 19.348 23.735 1.00 39.25 207 ASP A C 1
ATOM 1622 O O . ASP A 1 207 ? 6.532 18.383 23.914 1.00 39.25 207 ASP A O 1
ATOM 1626 N N . LEU A 1 208 ? 8.420 19.242 23.063 1.00 36.28 208 LEU A N 1
ATOM 1627 C CA . LEU A 1 208 ? 8.846 18.013 22.398 1.00 36.28 208 LEU A CA 1
ATOM 1628 C C . LEU A 1 208 ? 9.168 16.898 23.406 1.00 36.28 208 LEU A C 1
ATOM 1630 O O . LEU A 1 208 ? 8.806 15.745 23.195 1.00 36.28 208 LEU A O 1
ATOM 1634 N N . LYS A 1 209 ? 9.766 17.234 24.557 1.00 39.44 209 LYS A N 1
ATOM 1635 C CA . LYS A 1 209 ? 9.943 16.283 25.671 1.00 39.44 209 LYS A CA 1
ATOM 1636 C C . LYS A 1 209 ? 8.609 15.740 26.181 1.00 39.44 209 LYS A C 1
ATOM 1638 O O . LYS A 1 209 ? 8.526 14.564 26.522 1.00 39.44 209 LYS A O 1
ATOM 1643 N N . ARG A 1 210 ? 7.575 16.586 26.254 1.00 45.03 210 ARG A N 1
ATOM 1644 C CA . ARG A 1 210 ? 6.231 16.186 26.693 1.00 45.03 210 ARG A CA 1
ATOM 1645 C C . ARG A 1 210 ? 5.602 15.214 25.700 1.00 45.03 210 ARG A C 1
ATOM 1647 O O . ARG A 1 210 ? 5.187 14.144 26.114 1.00 45.03 210 ARG A O 1
ATOM 1654 N N . GLN A 1 211 ? 5.654 15.538 24.410 1.00 40.91 211 GLN A N 1
ATOM 1655 C CA . GLN A 1 211 ? 5.149 14.672 23.342 1.00 40.91 211 GLN A CA 1
ATOM 1656 C C . GLN A 1 211 ? 5.848 13.303 23.330 1.00 40.91 211 GLN A C 1
ATOM 1658 O O . GLN A 1 211 ? 5.175 12.277 23.278 1.00 40.91 211 GLN A O 1
ATOM 1663 N N . ILE A 1 212 ? 7.182 13.258 23.462 1.00 40.34 212 ILE A N 1
ATOM 1664 C CA . ILE A 1 212 ? 7.913 11.981 23.535 1.00 40.34 212 ILE A CA 1
ATOM 1665 C C . ILE A 1 212 ? 7.512 11.185 24.789 1.00 40.34 212 ILE A C 1
ATOM 1667 O O . ILE A 1 212 ? 7.333 9.971 24.713 1.00 40.34 212 ILE A O 1
ATOM 1671 N N . ASN A 1 213 ? 7.327 11.843 25.937 1.00 45.53 213 ASN A N 1
ATOM 1672 C CA . ASN A 1 213 ? 6.876 11.173 27.160 1.00 45.53 213 ASN A CA 1
ATOM 1673 C C . ASN A 1 213 ? 5.438 10.637 27.055 1.00 45.53 213 ASN A C 1
ATOM 1675 O O . ASN A 1 213 ? 5.168 9.551 27.561 1.00 45.53 213 ASN A O 1
ATOM 1679 N N . ASP A 1 214 ? 4.534 11.345 26.378 1.00 46.53 214 ASP A N 1
ATOM 1680 C CA . ASP A 1 214 ? 3.157 10.889 26.144 1.00 46.53 214 ASP A CA 1
ATOM 1681 C C . ASP A 1 214 ? 3.124 9.654 25.223 1.00 46.53 214 ASP A C 1
ATOM 1683 O O . ASP A 1 214 ? 2.357 8.713 25.452 1.00 46.53 214 ASP A O 1
ATOM 1687 N N . ILE A 1 215 ? 4.017 9.608 24.227 1.00 43.50 215 ILE A N 1
ATOM 1688 C CA . ILE A 1 215 ? 4.227 8.433 23.368 1.00 43.50 215 ILE A CA 1
ATOM 1689 C C . ILE A 1 215 ? 4.804 7.269 24.183 1.00 43.50 215 ILE A C 1
ATOM 1691 O O . ILE A 1 215 ? 4.287 6.158 24.097 1.00 43.50 215 ILE A O 1
ATOM 1695 N N . LEU A 1 216 ? 5.814 7.507 25.027 1.00 44.81 216 LEU A N 1
ATOM 1696 C CA . LEU A 1 216 ? 6.382 6.480 25.910 1.00 44.81 216 LEU A CA 1
ATOM 1697 C C . LEU A 1 216 ? 5.340 5.900 26.874 1.00 44.81 216 LEU A C 1
ATOM 1699 O O . LEU A 1 216 ? 5.280 4.686 27.032 1.00 44.81 216 LEU A O 1
ATOM 1703 N N . LEU A 1 217 ? 4.488 6.741 27.463 1.00 49.50 217 LEU A N 1
ATOM 1704 C CA . LEU A 1 217 ? 3.374 6.315 28.317 1.00 49.50 217 LEU A CA 1
ATOM 1705 C C . LEU A 1 217 ? 2.349 5.477 27.548 1.00 49.50 217 LEU A C 1
ATOM 1707 O O . LEU A 1 217 ? 1.815 4.508 28.083 1.00 49.50 217 LEU A O 1
ATOM 1711 N N . SER A 1 218 ? 2.083 5.836 26.294 1.00 48.59 218 SER A N 1
ATOM 1712 C CA . SER A 1 218 ? 1.180 5.082 25.423 1.00 48.59 218 SER A CA 1
ATOM 1713 C C . SER A 1 218 ? 1.778 3.723 25.051 1.00 48.59 218 SER A C 1
ATOM 1715 O O . SER A 1 218 ? 1.080 2.716 25.114 1.00 48.59 218 SER A O 1
ATOM 1717 N N . ILE A 1 219 ? 3.080 3.669 24.752 1.00 48.91 219 ILE A N 1
ATOM 1718 C CA . ILE A 1 219 ? 3.816 2.423 24.503 1.00 48.91 219 ILE A CA 1
ATOM 1719 C C . ILE A 1 219 ? 3.840 1.551 25.764 1.00 48.91 219 ILE A C 1
ATOM 1721 O O . ILE A 1 219 ? 3.559 0.363 25.673 1.00 48.91 219 ILE A O 1
ATOM 1725 N N . GLU A 1 220 ? 4.101 2.115 26.946 1.00 52.97 220 GLU A N 1
ATOM 1726 C CA . GLU A 1 220 ? 4.085 1.374 28.216 1.00 52.97 220 GLU A CA 1
ATOM 1727 C C . GLU A 1 220 ? 2.693 0.812 28.546 1.00 52.97 220 GLU A C 1
ATOM 1729 O O . GLU A 1 220 ? 2.592 -0.317 29.016 1.00 52.97 220 GLU A O 1
ATOM 1734 N N . GLN A 1 221 ? 1.613 1.531 28.222 1.00 51.97 221 GLN A N 1
ATOM 1735 C CA . GLN A 1 221 ? 0.239 1.027 28.364 1.00 51.97 221 GLN A CA 1
ATOM 1736 C C . GLN A 1 221 ? -0.123 -0.093 27.376 1.00 51.97 221 GLN A C 1
ATOM 1738 O O . GLN A 1 221 ? -1.063 -0.843 27.637 1.00 51.97 221 GLN A O 1
ATOM 1743 N N . VAL A 1 222 ? 0.564 -0.179 26.234 1.00 51.22 222 VAL A N 1
ATOM 1744 C CA . VAL A 1 222 ? 0.359 -1.224 25.216 1.00 51.22 222 VAL A CA 1
ATOM 1745 C C . VAL A 1 222 ? 1.270 -2.433 25.470 1.00 51.22 222 VAL A C 1
ATOM 1747 O O . VAL A 1 222 ? 0.847 -3.564 25.254 1.00 51.22 222 VAL A O 1
ATOM 1750 N N . LEU A 1 223 ? 2.492 -2.204 25.967 1.00 51.16 223 LEU A N 1
ATOM 1751 C CA . LEU A 1 223 ? 3.425 -3.234 26.444 1.00 51.16 223 LEU A CA 1
ATOM 1752 C C . LEU A 1 223 ? 2.946 -3.911 27.732 1.00 51.16 223 LEU A C 1
ATOM 1754 O O . LEU A 1 223 ? 3.354 -5.036 28.020 1.00 51.16 223 LEU A O 1
ATOM 1758 N N . ASP A 1 224 ? 2.081 -3.251 28.501 1.00 53.03 224 ASP A N 1
ATOM 1759 C CA . ASP A 1 224 ? 1.310 -3.896 29.553 1.00 53.03 224 ASP A CA 1
ATOM 1760 C C . ASP A 1 224 ? 0.288 -4.841 28.904 1.00 53.03 224 ASP A C 1
ATOM 1762 O O . ASP A 1 224 ? -0.870 -4.500 28.647 1.00 53.03 224 ASP A O 1
ATOM 1766 N N . VAL A 1 225 ? 0.763 -6.049 28.587 1.00 48.38 225 VAL A N 1
ATOM 1767 C CA . VAL A 1 225 ? -0.031 -7.138 28.017 1.00 48.38 225 VAL A CA 1
ATOM 1768 C C . VAL A 1 225 ? -1.283 -7.378 28.864 1.00 48.38 225 VAL A C 1
ATOM 1770 O O . VAL A 1 225 ? -2.331 -7.671 28.300 1.00 48.38 225 VAL A O 1
ATOM 1773 N N . GLU A 1 226 ? -1.240 -7.183 30.189 1.00 42.62 226 GLU A N 1
ATOM 1774 C CA . GLU A 1 226 ? -2.430 -7.300 31.038 1.00 42.62 226 GLU A CA 1
ATOM 1775 C C . GLU A 1 226 ? -3.446 -6.185 30.764 1.00 42.62 226 GLU A C 1
ATOM 1777 O O . GLU A 1 226 ? -4.636 -6.482 30.654 1.00 42.62 226 GLU A O 1
ATOM 1782 N N . LEU A 1 227 ? -3.015 -4.933 30.577 1.00 44.22 227 LEU A N 1
ATOM 1783 C CA . LEU A 1 227 ? -3.906 -3.815 30.248 1.00 44.22 227 LEU A CA 1
ATOM 1784 C C . LEU A 1 227 ? -4.450 -3.890 28.813 1.00 44.22 227 LEU A C 1
ATOM 1786 O O . LEU A 1 227 ? -5.627 -3.593 28.596 1.00 44.22 227 LEU A O 1
ATOM 1790 N N . PHE A 1 228 ? -3.642 -4.306 27.833 1.00 42.19 228 PHE A N 1
ATOM 1791 C CA . PHE A 1 228 ? -4.111 -4.547 26.465 1.00 42.19 228 PHE A CA 1
ATOM 1792 C C . PHE A 1 228 ? -5.121 -5.698 26.429 1.00 42.19 228 PHE A C 1
ATOM 1794 O O . PHE A 1 228 ? -6.214 -5.529 25.890 1.00 42.19 228 PHE A O 1
ATOM 1801 N N . GLN A 1 229 ? -4.823 -6.825 27.085 1.00 43.31 229 GLN A N 1
ATOM 1802 C CA . GLN A 1 229 ? -5.757 -7.948 27.228 1.00 43.31 229 GLN A CA 1
ATOM 1803 C C . GLN A 1 229 ? -7.015 -7.531 28.004 1.00 43.31 229 GLN A C 1
ATOM 1805 O O . GLN A 1 229 ? -8.120 -7.933 27.645 1.00 43.31 229 GLN A O 1
ATOM 1810 N N . GLN A 1 230 ? -6.896 -6.673 29.022 1.00 47.41 230 GLN A N 1
ATOM 1811 C CA . GLN A 1 230 ? -8.039 -6.130 29.754 1.00 47.41 230 GLN A CA 1
ATOM 1812 C C . GLN A 1 230 ? -8.907 -5.236 28.862 1.00 47.41 230 GLN A C 1
ATOM 1814 O O . GLN A 1 230 ? -10.123 -5.419 28.831 1.00 47.41 230 GLN A O 1
ATOM 1819 N N . LYS A 1 231 ? -8.312 -4.308 28.103 1.00 43.75 231 LYS A N 1
ATOM 1820 C CA . LYS A 1 231 ? -9.039 -3.412 27.189 1.00 43.75 231 LYS A CA 1
ATOM 1821 C C . LYS A 1 231 ? -9.653 -4.164 26.012 1.00 43.75 231 LYS A C 1
ATOM 1823 O O . LYS A 1 231 ? -10.783 -3.860 25.634 1.00 43.75 231 LYS A O 1
ATOM 1828 N N . LEU A 1 232 ? -8.957 -5.161 25.468 1.00 41.53 232 LEU A N 1
ATOM 1829 C CA . LEU A 1 232 ? -9.474 -6.045 24.425 1.00 41.53 232 LEU A CA 1
ATOM 1830 C C . LEU A 1 232 ? -10.667 -6.848 24.956 1.00 41.53 232 LEU A C 1
ATOM 1832 O O . LEU A 1 232 ? -11.724 -6.851 24.336 1.00 41.53 232 LEU A O 1
ATOM 1836 N N . LYS A 1 233 ? -10.563 -7.411 26.163 1.00 45.88 233 LYS A N 1
ATOM 1837 C CA . LYS A 1 233 ? -11.653 -8.139 26.827 1.00 45.88 233 LYS A CA 1
ATOM 1838 C C . LYS A 1 233 ? -12.827 -7.234 27.211 1.00 45.88 233 LYS A C 1
ATOM 1840 O O . LYS A 1 233 ? -13.981 -7.646 27.124 1.00 45.88 233 LYS A O 1
ATOM 1845 N N . GLU A 1 234 ? -12.577 -5.990 27.617 1.00 44.56 234 GLU A N 1
ATOM 1846 C CA . GLU A 1 234 ? -13.616 -4.974 27.831 1.00 44.56 234 GLU A CA 1
ATOM 1847 C C . GLU A 1 234 ? -14.308 -4.593 26.517 1.00 44.56 234 GLU A C 1
ATOM 1849 O O . GLU A 1 234 ? -15.532 -4.462 26.482 1.00 44.56 234 GLU A O 1
ATOM 1854 N N . PHE A 1 235 ? -13.556 -4.458 25.427 1.00 40.62 235 PHE A N 1
ATOM 1855 C CA . PHE A 1 235 ? -14.084 -4.190 24.094 1.00 40.62 235 PHE A CA 1
ATOM 1856 C C . PHE A 1 235 ? -14.916 -5.368 23.555 1.00 40.62 235 PHE A C 1
ATOM 1858 O O . P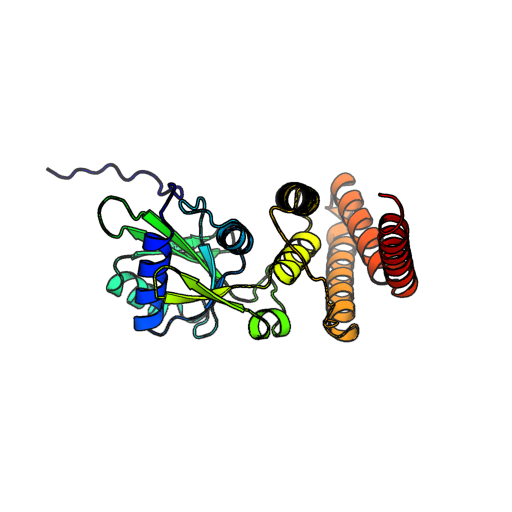HE A 1 235 ? -16.053 -5.162 23.129 1.00 40.62 235 PHE A O 1
ATOM 1865 N N . GLU A 1 236 ? -14.427 -6.605 23.673 1.00 41.56 236 GLU A N 1
ATOM 1866 C CA . GLU A 1 236 ? -15.155 -7.837 23.336 1.00 41.56 236 GLU A CA 1
ATOM 1867 C C . GLU A 1 236 ? -16.442 -7.987 24.163 1.00 41.56 236 GLU A C 1
ATOM 1869 O O . GLU A 1 236 ? -17.513 -8.255 23.612 1.00 41.56 236 GLU A O 1
ATOM 1874 N N . ASN A 1 237 ? -16.382 -7.730 25.474 1.00 44.38 237 ASN A N 1
ATOM 1875 C CA . ASN A 1 237 ? -17.562 -7.727 26.344 1.00 44.38 237 ASN A CA 1
ATOM 1876 C C . ASN A 1 237 ? -18.568 -6.642 25.938 1.00 44.38 237 ASN A C 1
ATOM 1878 O O . ASN A 1 237 ? -19.779 -6.881 25.939 1.00 44.38 237 ASN A O 1
ATOM 1882 N N . ARG A 1 238 ? -18.100 -5.452 25.541 1.00 39.53 238 ARG A N 1
ATOM 1883 C CA . ARG A 1 238 ? -18.975 -4.384 25.034 1.00 39.53 238 ARG A CA 1
ATOM 1884 C C . ARG A 1 238 ? -19.638 -4.778 23.716 1.00 39.53 238 ARG A C 1
ATOM 1886 O O . ARG A 1 238 ? -20.822 -4.500 23.551 1.00 39.53 238 ARG A O 1
ATOM 1893 N N . LEU A 1 239 ? -18.937 -5.483 22.828 1.00 34.69 239 LEU A N 1
ATOM 1894 C CA . LEU A 1 239 ? -19.507 -6.016 21.587 1.00 34.69 239 LEU A CA 1
ATOM 1895 C C . LEU A 1 239 ? -20.562 -7.104 21.847 1.00 34.69 239 LEU A C 1
ATOM 1897 O O . LEU A 1 239 ? -21.618 -7.088 21.216 1.00 34.69 239 LEU A O 1
ATOM 1901 N N . GLN A 1 240 ? -20.342 -7.988 22.825 1.00 40.28 240 GLN A N 1
ATOM 1902 C CA . GLN A 1 240 ? -21.344 -8.984 23.234 1.00 40.28 240 GLN A CA 1
ATOM 1903 C C . GLN A 1 240 ? -22.580 -8.338 23.875 1.00 40.28 240 GLN A C 1
ATOM 1905 O O . GLN A 1 240 ? -23.706 -8.767 23.624 1.00 40.28 240 GLN A O 1
ATOM 1910 N N . THR A 1 241 ? -22.400 -7.255 24.637 1.00 36.47 241 THR A N 1
ATOM 1911 C CA . THR A 1 241 ? -23.521 -6.487 25.210 1.00 36.47 241 THR A CA 1
ATOM 1912 C C . THR A 1 241 ? -24.362 -5.780 24.133 1.00 36.47 241 THR A C 1
ATOM 1914 O O . THR A 1 241 ? -25.554 -5.556 24.332 1.00 36.47 241 THR A O 1
ATOM 1917 N N . ILE A 1 242 ? -23.778 -5.465 22.971 1.00 36.38 242 ILE A N 1
ATOM 1918 C CA . ILE A 1 242 ? -24.479 -4.840 21.834 1.00 36.38 242 ILE A CA 1
ATOM 1919 C C . ILE A 1 242 ? -25.306 -5.868 21.032 1.00 36.38 242 ILE A C 1
ATOM 1921 O O . ILE A 1 242 ? -26.262 -5.487 20.360 1.00 36.38 242 ILE A O 1
ATOM 1925 N N . GLN A 1 243 ? -25.042 -7.175 21.159 1.00 38.94 243 GLN A N 1
ATOM 1926 C CA . GLN A 1 243 ? -25.820 -8.228 20.484 1.00 38.94 243 GLN A CA 1
ATOM 1927 C C . GLN A 1 243 ? -27.154 -8.609 21.156 1.00 38.94 243 GLN A C 1
ATOM 1929 O O . GLN A 1 243 ? -27.831 -9.522 20.685 1.00 38.94 243 GLN A O 1
ATOM 1934 N N . ILE A 1 244 ? -27.607 -7.899 22.197 1.00 39.38 244 ILE A N 1
ATOM 1935 C CA . ILE A 1 244 ? -28.973 -8.056 22.723 1.00 39.38 244 ILE A CA 1
ATOM 1936 C C . ILE A 1 244 ? -29.608 -6.683 22.975 1.00 39.38 244 ILE A C 1
ATOM 1938 O O . ILE A 1 244 ? -29.578 -6.173 24.093 1.00 39.38 244 ILE A O 1
ATOM 1942 N N . ARG A 1 245 ? -30.245 -6.119 21.939 1.00 29.08 245 ARG A N 1
ATOM 1943 C CA . ARG A 1 245 ? -31.632 -5.601 21.962 1.00 29.08 245 ARG A CA 1
ATOM 1944 C C . ARG A 1 245 ? -32.010 -4.990 20.601 1.00 29.08 245 ARG A C 1
ATOM 1946 O O . ARG A 1 245 ? -31.589 -3.882 20.290 1.00 29.08 245 ARG A O 1
ATOM 1953 N N . PHE A 1 246 ? -32.906 -5.731 19.937 1.00 34.22 246 PHE A N 1
ATOM 1954 C CA . PHE A 1 246 ? -33.676 -5.490 18.704 1.00 34.22 246 PHE A CA 1
ATOM 1955 C C . PHE A 1 246 ? -32.928 -5.616 17.376 1.00 34.22 246 PHE A C 1
ATOM 1957 O O . PHE A 1 246 ? -32.133 -4.722 17.027 1.00 34.22 246 PHE A O 1
#

Radius of gyration: 20.77 Å; chains: 1; bounding box: 55×39×62 Å